Protein AF-A0A0L0FA75-F1 (afdb_monomer_lite)

pLDDT: mean 74.21, std 16.26, range [25.16, 93.44]

InterPro domains:
  IPR029473 Cell morphogenesis central region [PF14228] (10-206)
  IPR039867 Protein furry/Tao3/Mor2 [PTHR12295] (13-297)

Sequence (297 aa):
MFPLSHTQTFGVTIDRQIIALLLTVELAPELPQNLLVQNLPPLLHVLFLNMDRTSEVLYTSCKTLLANLIHKLVSRDTSAYPIQDAARTTIAMLTADDDTSLWSKEDLNLDVKILQPLESSLLLGTLVKQHVHIHTIPSFPTQVIFLLSPICHKLVEHWSSVAHVWAVSCTSSDHASRSLQTLRALGLSLNGQVLVDFFERLVHCVLEEEKKPQAFVGEVFLTFRCFIEDLSPNGLASFPQLAWCFVILLACNSEDEWRHAAQLLDLCATRISFEQIRPAVIDMAKKWPQFPGVHSL

Radius of gyration: 22.42 Å; chains: 1; bounding box: 70×45×66 Å

Foldseek 3Di:
DDDDDDPPPPDPPCDPLLVVLLVCLVCLLVDDLVVCLVCVLVLVLSLLLQCLDPDPVSVLSSLSSLLSSLCVQQVPDDPDPVLVVLSVVLSCVSPDPPPDRLFDNDDLQDVLQDLDDHPSLVSLLLLDDDDDDPPDDPPDSRNSCVNCCVVHVCSLVVNLVVLLCQLQPPPDLSSNLSSLSNNVSSPDADDPVSVVSLLVSLVVLLVPVPDRPNSSNSSSLSSLVSNLVPDAQLRLLLCVVLLVSLVVQCPGPDPSSVVSSVVSNVSNPVRYDPVSNVVVVVVVVVVCPPDPDPVVD

Secondary structure (DSSP, 8-state):
---------------HHHHHHHHHHHHTTTS-HHHHHHTHHHHHHHHHHHTTSS-HHHHHHHHHHHHHHHHHHHHHH---HHHHHHHHHHHHHHH---S--SS----S---TT-----HHHHHHHHHH-----TTS-------HHHHHTTT-TTHHHHHHHHHHHHHHH-SSHHHHHHHHHHHHHHTPPP-HHHHHHHHHHHHHHHH--SS--HHHHHHHHHHHHHHHHHS-HHHHHT-THHHHHHHHHTT-S-HHHHHHHHHHHHHHHHHS-HHHHHHHHHHHHHT-TT---GGG-

Organism: NCBI:txid667725

Structure (mmCIF, N/CA/C/O backbone):
data_AF-A0A0L0FA75-F1
#
_entry.id   AF-A0A0L0FA75-F1
#
loop_
_atom_site.group_PDB
_atom_site.id
_atom_site.type_symbol
_atom_site.label_atom_id
_atom_site.label_alt_id
_atom_site.label_comp_id
_atom_site.label_asym_id
_atom_site.label_entity_id
_atom_site.label_seq_id
_atom_site.pdbx_PDB_ins_code
_atom_site.Cartn_x
_atom_site.Cartn_y
_atom_site.Cartn_z
_atom_site.occupancy
_atom_site.B_iso_or_equiv
_atom_site.auth_seq_id
_atom_site.auth_comp_id
_atom_site.auth_asym_id
_atom_site.auth_atom_id
_atom_site.pdbx_PDB_model_num
ATOM 1 N N . MET A 1 1 ? -44.369 22.086 -23.707 1.00 40.44 1 MET A N 1
ATOM 2 C CA . MET A 1 1 ? -43.024 21.893 -24.292 1.00 40.44 1 MET A CA 1
ATOM 3 C C . MET A 1 1 ? -42.223 23.140 -23.937 1.00 40.44 1 MET A C 1
ATOM 5 O O . MET A 1 1 ? -42.753 24.218 -24.172 1.00 40.44 1 MET A O 1
ATOM 9 N N . PHE A 1 2 ? -41.042 22.963 -23.320 1.00 25.16 2 PHE A N 1
ATOM 10 C CA . PHE A 1 2 ? -40.246 23.924 -22.510 1.00 25.16 2 PHE A CA 1
ATOM 11 C C . PHE A 1 2 ? -40.775 24.188 -21.077 1.00 25.16 2 PHE A C 1
ATOM 13 O O . PHE A 1 2 ? -41.972 24.038 -20.845 1.00 25.16 2 PHE A O 1
ATOM 20 N N . PRO A 1 3 ? -39.897 24.471 -20.089 1.00 34.25 3 PRO A N 1
ATOM 21 C CA . PRO A 1 3 ? -39.145 23.463 -19.329 1.00 34.25 3 PRO A CA 1
ATOM 22 C C . PRO A 1 3 ? -39.356 23.629 -17.807 1.00 34.25 3 PRO A C 1
ATOM 24 O O . PRO A 1 3 ? -39.424 24.743 -17.295 1.00 34.25 3 PRO A O 1
ATOM 27 N N . LEU A 1 4 ? -39.427 22.535 -17.047 1.00 30.31 4 LEU A N 1
ATOM 28 C CA . LEU A 1 4 ? -39.491 22.622 -15.583 1.00 30.31 4 LEU A CA 1
ATOM 29 C C . LEU A 1 4 ? -38.076 22.724 -15.003 1.00 30.31 4 LEU A C 1
ATOM 31 O O . LEU A 1 4 ? -37.358 21.738 -14.874 1.00 30.31 4 LEU A O 1
ATOM 35 N N . SER A 1 5 ? -37.698 23.978 -14.760 1.00 31.30 5 SER A N 1
ATOM 36 C CA . SER A 1 5 ? -36.936 24.501 -13.620 1.00 31.30 5 SER A CA 1
ATOM 37 C C . SER A 1 5 ? -36.093 23.523 -12.793 1.00 31.30 5 SER A C 1
ATOM 39 O O . SER A 1 5 ? -36.612 22.660 -12.087 1.00 31.30 5 SER A O 1
ATOM 41 N N . HIS A 1 6 ? -34.793 23.818 -12.785 1.00 36.31 6 HIS A N 1
ATOM 42 C CA . HIS A 1 6 ? -33.808 23.505 -11.755 1.00 36.31 6 HIS A CA 1
ATOM 43 C C . HIS A 1 6 ? -34.397 23.334 -10.345 1.00 36.31 6 HIS A C 1
ATOM 45 O O . HIS A 1 6 ? -34.658 24.309 -9.643 1.00 36.31 6 HIS A O 1
ATOM 51 N N . THR A 1 7 ? -34.487 22.092 -9.879 1.00 30.81 7 THR A N 1
ATOM 52 C CA . THR A 1 7 ? -34.347 21.788 -8.455 1.00 30.81 7 THR A CA 1
ATOM 53 C C . THR A 1 7 ? -32.860 21.626 -8.171 1.00 30.81 7 THR A C 1
ATOM 55 O O . THR A 1 7 ? -32.285 20.563 -8.397 1.00 30.81 7 THR A O 1
ATOM 58 N N . GLN A 1 8 ? -32.222 22.701 -7.702 1.00 36.41 8 GLN A N 1
ATOM 59 C CA . GLN A 1 8 ? -30.972 22.604 -6.952 1.00 36.41 8 GLN A CA 1
ATOM 60 C C . GLN A 1 8 ? -31.268 21.837 -5.659 1.00 36.41 8 GLN A C 1
ATOM 62 O O . GLN A 1 8 ? -31.664 22.413 -4.649 1.00 36.41 8 GLN A O 1
ATOM 67 N N . THR A 1 9 ? -31.118 20.517 -5.690 1.00 34.09 9 THR A N 1
ATOM 68 C CA . THR A 1 9 ? -30.982 19.738 -4.465 1.00 34.09 9 THR A CA 1
ATOM 69 C C . THR A 1 9 ? -29.568 19.963 -3.947 1.00 34.09 9 THR A C 1
ATOM 71 O O . THR A 1 9 ? -28.612 19.415 -4.496 1.00 34.09 9 THR A O 1
ATOM 74 N N . PHE A 1 10 ? -29.433 20.760 -2.886 1.00 36.78 10 PHE A N 1
ATOM 75 C CA . PHE A 1 10 ? -28.306 20.672 -1.956 1.00 36.78 10 PHE A CA 1
ATOM 76 C C . PHE A 1 10 ? -28.352 19.289 -1.287 1.00 36.78 10 PHE A C 1
ATOM 78 O O . PHE A 1 10 ? -28.817 19.134 -0.164 1.00 36.78 10 PHE A O 1
ATOM 85 N N . GLY A 1 11 ? -27.969 18.254 -2.027 1.00 36.53 11 GLY A N 1
ATOM 86 C CA . GLY A 1 11 ? -27.868 16.890 -1.541 1.00 36.53 11 GLY A CA 1
ATOM 87 C C . GLY A 1 11 ? -26.409 16.498 -1.581 1.00 36.53 11 GLY A C 1
ATOM 88 O O . GLY A 1 11 ? -25.895 16.188 -2.651 1.00 36.53 11 GLY A O 1
ATOM 89 N N . VAL A 1 12 ? -25.736 16.515 -0.431 1.00 45.28 12 VAL A N 1
ATOM 90 C CA . VAL A 1 12 ? -24.493 15.755 -0.277 1.00 45.28 12 VAL A CA 1
ATOM 91 C C . VAL A 1 12 ? -24.875 14.305 -0.558 1.00 45.28 12 VAL A C 1
ATOM 93 O O . VAL A 1 12 ? -25.591 13.687 0.228 1.00 45.28 12 VAL A O 1
ATOM 96 N N . THR A 1 13 ? -24.496 13.776 -1.719 1.00 50.19 13 THR A N 1
ATOM 97 C CA . THR A 1 13 ? -24.688 12.362 -2.038 1.00 50.19 13 THR A CA 1
ATOM 98 C C . THR A 1 13 ? -23.772 11.572 -1.119 1.00 50.19 13 THR A C 1
ATOM 100 O O . THR A 1 13 ? -22.577 11.449 -1.377 1.00 50.19 13 THR A O 1
ATOM 103 N N . ILE A 1 14 ? -24.311 11.100 0.004 1.00 62.78 14 ILE A N 1
ATOM 104 C CA . ILE A 1 14 ? -23.569 10.239 0.919 1.00 62.78 14 ILE A CA 1
ATOM 105 C C . ILE A 1 14 ? -23.399 8.892 0.216 1.00 62.78 14 ILE A C 1
ATOM 107 O O . ILE A 1 14 ? -24.365 8.149 0.031 1.00 62.78 14 ILE A O 1
ATOM 111 N N . ASP A 1 15 ? -22.172 8.594 -0.206 1.00 72.44 15 ASP A N 1
ATOM 112 C CA . ASP A 1 15 ? -21.839 7.318 -0.829 1.00 72.44 15 ASP A CA 1
ATOM 113 C C . ASP A 1 15 ? -22.201 6.149 0.094 1.00 72.44 15 ASP A C 1
ATOM 115 O O . ASP A 1 15 ? -21.991 6.193 1.307 1.00 72.44 15 ASP A O 1
ATOM 119 N N . ARG A 1 16 ? -22.685 5.043 -0.483 1.00 77.12 16 ARG A N 1
ATOM 120 C CA . ARG A 1 16 ? -23.034 3.821 0.273 1.00 77.12 16 ARG A CA 1
ATOM 121 C C . ARG A 1 16 ? -21.888 3.324 1.162 1.00 77.12 16 ARG A C 1
ATOM 123 O O . ARG A 1 16 ? -22.137 2.762 2.224 1.00 77.12 16 ARG A O 1
ATOM 130 N N . GLN A 1 17 ? -20.647 3.551 0.732 1.00 74.81 17 GLN A N 1
ATOM 131 C CA . GLN A 1 17 ? -19.429 3.210 1.471 1.00 74.81 17 GLN A CA 1
ATOM 132 C C . GLN A 1 17 ? -19.337 3.968 2.803 1.00 74.81 17 GLN A C 1
ATOM 134 O O . GLN A 1 17 ? -19.003 3.376 3.824 1.00 74.81 17 GLN A O 1
ATOM 139 N N . ILE A 1 18 ? -19.705 5.252 2.803 1.00 75.94 18 ILE A N 1
ATOM 140 C CA . ILE A 1 18 ? -19.707 6.113 3.990 1.00 75.94 18 ILE A CA 1
ATOM 141 C C . ILE A 1 18 ? -20.744 5.612 4.995 1.00 75.94 18 ILE A C 1
ATOM 143 O O . ILE A 1 18 ? -20.436 5.446 6.169 1.00 75.94 18 ILE A O 1
ATOM 147 N N . ILE A 1 19 ? -21.953 5.296 4.526 1.00 82.06 19 ILE A N 1
ATOM 148 C CA . ILE A 1 19 ? -23.029 4.778 5.384 1.00 82.06 19 ILE A CA 1
ATOM 149 C C . ILE A 1 19 ? -22.624 3.439 6.011 1.00 82.06 19 ILE A C 1
ATOM 151 O O . ILE A 1 19 ? -22.812 3.239 7.209 1.00 82.06 19 ILE A O 1
ATOM 155 N N . ALA A 1 20 ? -22.043 2.533 5.221 1.00 83.38 20 ALA A N 1
ATOM 156 C CA . ALA A 1 20 ? -21.574 1.243 5.718 1.00 83.38 20 ALA A CA 1
ATOM 157 C C . ALA A 1 20 ? -20.481 1.400 6.786 1.00 83.38 20 ALA A C 1
ATOM 159 O O . ALA A 1 20 ? -20.509 0.698 7.797 1.00 83.38 20 ALA A O 1
ATOM 160 N N . LEU A 1 21 ? -19.549 2.338 6.593 1.00 83.00 21 LEU A N 1
ATOM 161 C CA . LEU A 1 21 ? -18.504 2.627 7.570 1.00 83.00 21 LEU A CA 1
ATOM 162 C C . LEU A 1 21 ? -19.089 3.182 8.873 1.00 83.00 21 LEU A C 1
ATOM 164 O O . LEU A 1 21 ? -18.770 2.656 9.933 1.00 83.00 21 LEU A O 1
ATOM 168 N N . LEU A 1 22 ? -19.985 4.171 8.794 1.00 84.25 22 LEU A N 1
ATOM 169 C CA . LEU A 1 22 ? -20.665 4.744 9.963 1.00 84.25 22 LEU A CA 1
ATOM 170 C C . LEU A 1 22 ? -21.429 3.673 10.752 1.00 84.25 22 LEU A C 1
ATOM 172 O O . LEU A 1 22 ? -21.264 3.559 11.961 1.00 84.25 22 LEU A O 1
ATOM 176 N N . LEU A 1 23 ? -22.190 2.816 10.064 1.00 84.50 23 LEU A N 1
ATOM 177 C CA . LEU A 1 23 ? -22.872 1.683 10.699 1.00 84.50 23 LEU A CA 1
ATOM 178 C C . LEU A 1 23 ? -21.887 0.699 11.341 1.00 84.50 23 LEU A C 1
ATOM 180 O O . LEU A 1 23 ? -22.158 0.162 12.409 1.00 84.50 23 LEU A O 1
ATOM 184 N N . THR A 1 24 ? -20.736 0.464 10.711 1.00 84.69 24 THR A N 1
ATOM 185 C CA . THR A 1 24 ? -19.698 -0.411 11.271 1.00 84.69 24 THR A CA 1
ATOM 186 C C . THR A 1 24 ? -19.095 0.187 12.542 1.00 84.69 24 THR A C 1
ATOM 188 O O . THR A 1 24 ? -18.815 -0.563 13.473 1.00 84.69 24 THR A O 1
ATOM 191 N N . VAL A 1 25 ? -18.930 1.512 12.616 1.00 84.69 25 VAL A N 1
ATOM 192 C CA . VAL A 1 25 ? -18.456 2.210 13.826 1.00 84.69 25 VAL A CA 1
ATOM 193 C C . VAL A 1 25 ? -19.401 1.966 15.000 1.00 84.69 25 VAL A C 1
ATOM 195 O O . VAL A 1 25 ? -18.939 1.590 16.077 1.00 84.69 25 VAL A O 1
ATOM 198 N N . GLU A 1 26 ? -20.706 2.107 14.762 1.00 83.81 26 GLU A N 1
ATOM 199 C CA . GLU A 1 26 ? -21.758 1.898 15.764 1.00 83.81 26 GLU A CA 1
ATOM 200 C C . GLU A 1 26 ? -21.885 0.426 16.187 1.00 83.81 26 GLU A C 1
ATOM 202 O O . GLU A 1 26 ? -22.087 0.123 17.360 1.00 83.81 26 GLU A O 1
ATOM 207 N N . LEU A 1 27 ? -21.723 -0.514 15.250 1.00 86.00 27 LEU A N 1
ATOM 208 C CA . LEU A 1 27 ? -21.883 -1.948 15.517 1.00 86.00 27 LEU A CA 1
ATOM 209 C C . LEU A 1 27 ? -20.616 -2.619 16.071 1.00 86.00 27 LEU A C 1
ATOM 211 O O . LEU A 1 27 ? -20.705 -3.655 16.733 1.00 86.00 27 LEU A O 1
ATOM 215 N N . ALA A 1 28 ? -19.422 -2.072 15.822 1.00 83.12 28 ALA A N 1
ATOM 216 C CA . ALA A 1 28 ? -18.154 -2.682 16.233 1.00 83.12 28 ALA A CA 1
ATOM 217 C C . ALA A 1 28 ? -18.066 -3.039 17.736 1.00 83.12 28 ALA A C 1
ATOM 219 O O . ALA A 1 28 ? -17.560 -4.128 18.052 1.00 83.12 28 ALA A O 1
ATOM 220 N N . PRO A 1 29 ? -18.583 -2.222 18.680 1.00 81.06 29 PRO A N 1
ATOM 221 C CA . PRO A 1 29 ? -18.647 -2.573 20.100 1.00 81.06 29 PRO A CA 1
ATOM 222 C C . PRO A 1 29 ? -19.504 -3.807 20.407 1.00 81.06 29 PRO A C 1
ATOM 224 O O . PRO A 1 29 ? -19.207 -4.517 21.368 1.00 81.06 29 PRO A O 1
ATOM 227 N N . GLU A 1 30 ? -20.479 -4.146 19.565 1.00 84.81 30 GLU A N 1
ATOM 228 C CA . GLU A 1 30 ? -21.399 -5.273 19.772 1.00 84.81 30 GLU A CA 1
ATOM 229 C C . GLU A 1 30 ? -20.933 -6.573 19.092 1.00 84.81 30 GLU A C 1
ATOM 231 O O . GLU A 1 30 ? -21.253 -7.669 19.549 1.00 84.81 30 GLU A O 1
ATOM 236 N N . LEU A 1 31 ? -20.111 -6.486 18.039 1.00 85.56 31 LEU A N 1
ATOM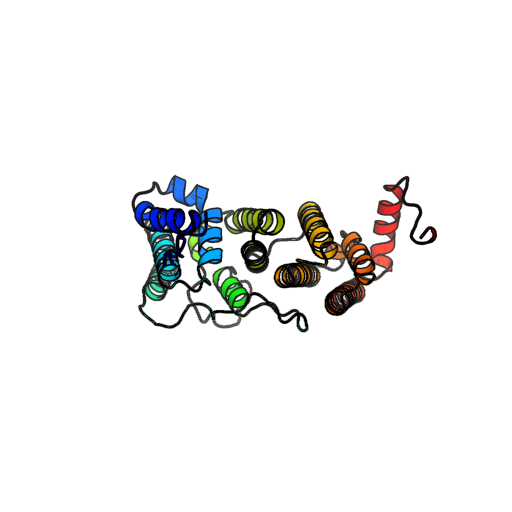 237 C CA . LEU A 1 31 ? -19.699 -7.656 17.247 1.00 85.56 31 LEU A CA 1
ATOM 238 C C . LEU A 1 31 ? -18.835 -8.674 18.024 1.00 85.56 31 LEU A C 1
ATOM 240 O O . LEU A 1 31 ? -17.996 -8.294 18.837 1.00 85.56 31 LEU A O 1
ATOM 244 N N . PRO A 1 32 ? -18.937 -9.986 17.768 1.00 86.31 32 PRO A N 1
ATOM 245 C CA . PRO A 1 32 ? -18.077 -10.961 18.434 1.00 86.31 32 PRO A CA 1
ATOM 246 C C . PRO A 1 32 ? -16.603 -10.761 18.046 1.00 86.31 32 PRO A C 1
ATOM 248 O O . PRO A 1 32 ? -16.277 -10.511 16.886 1.00 86.31 32 PRO A O 1
ATOM 251 N N . GLN A 1 33 ? -15.693 -10.924 19.011 1.00 83.12 33 GLN A N 1
ATOM 252 C CA . GLN A 1 33 ? -14.256 -10.693 18.814 1.00 83.12 33 GLN A CA 1
ATOM 253 C C . GLN A 1 33 ? -13.670 -11.538 17.676 1.00 83.12 33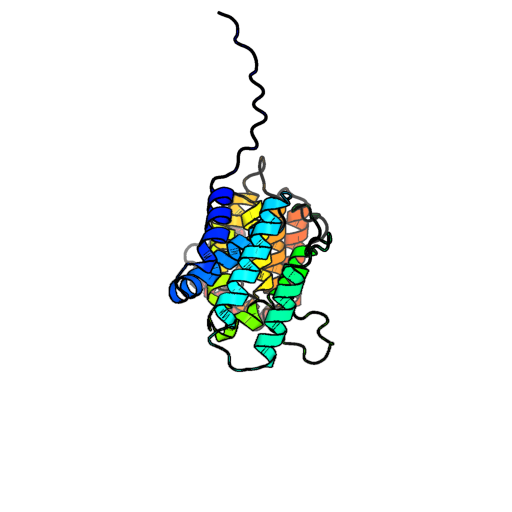 GLN A C 1
ATOM 255 O O . GLN A 1 33 ? -12.921 -11.023 16.853 1.00 83.12 33 GLN A O 1
ATOM 260 N N . ASN A 1 34 ? -14.073 -12.806 17.571 1.00 85.19 34 ASN A N 1
ATOM 261 C CA . ASN A 1 34 ? -13.613 -13.706 16.510 1.00 85.19 34 ASN A CA 1
ATOM 262 C C . ASN A 1 34 ? -13.898 -13.147 15.108 1.00 85.19 34 ASN A C 1
ATOM 264 O O . ASN A 1 34 ? -13.056 -13.250 14.220 1.00 85.19 34 ASN A O 1
ATOM 268 N N . LEU A 1 35 ? -15.062 -12.517 14.919 1.00 86.88 35 LEU A N 1
ATOM 269 C CA . LEU A 1 35 ? -15.438 -11.915 13.641 1.00 86.88 35 LEU A CA 1
ATOM 270 C C . LEU A 1 35 ? -14.601 -10.666 13.342 1.00 86.88 35 LEU A C 1
ATOM 272 O O . LEU A 1 35 ? -14.206 -10.459 12.194 1.00 86.88 35 LEU A O 1
ATOM 276 N N . LEU A 1 36 ? -14.307 -9.862 14.369 1.00 85.44 36 LEU A N 1
ATOM 277 C CA . LEU A 1 36 ? -13.451 -8.681 14.243 1.00 85.44 36 LEU A CA 1
ATOM 278 C C . LEU A 1 36 ? -12.017 -9.067 13.880 1.00 85.44 36 LEU A C 1
ATOM 280 O O . LEU A 1 36 ? -11.450 -8.457 12.987 1.00 85.44 36 LEU A O 1
ATOM 284 N N . VAL A 1 37 ? -11.453 -10.101 14.512 1.00 86.50 37 VAL A N 1
ATOM 285 C CA . VAL A 1 37 ? -10.095 -10.583 14.209 1.00 86.50 37 VAL A CA 1
ATOM 286 C C . VAL A 1 37 ? -10.007 -11.129 12.781 1.00 86.50 37 VAL A C 1
ATOM 288 O O . VAL A 1 37 ? -9.048 -10.831 12.072 1.00 86.50 37 VAL A O 1
ATOM 291 N N . GLN A 1 38 ? -11.017 -11.880 12.328 1.00 88.19 38 GLN A N 1
ATOM 292 C CA . GLN A 1 38 ? -11.063 -12.410 10.959 1.00 88.19 38 GLN A CA 1
ATOM 293 C C . GLN A 1 38 ? -11.130 -11.307 9.895 1.00 88.19 38 GLN A C 1
ATOM 295 O O . GLN A 1 38 ? -10.489 -11.421 8.854 1.00 88.19 38 GLN A O 1
ATOM 300 N N . ASN A 1 39 ? -11.878 -10.234 10.164 1.00 89.06 39 ASN A N 1
ATOM 301 C CA . ASN A 1 39 ? -12.066 -9.115 9.237 1.00 89.06 39 ASN A CA 1
ATOM 302 C C . ASN A 1 39 ? -11.179 -7.908 9.565 1.00 89.06 39 ASN A C 1
ATOM 304 O O . ASN A 1 39 ? -11.384 -6.825 9.022 1.00 89.06 39 ASN A O 1
ATOM 308 N N . LEU A 1 40 ? -10.175 -8.077 10.425 1.00 89.38 40 LEU A N 1
ATOM 309 C CA . LEU A 1 40 ? -9.321 -6.978 10.855 1.00 89.38 40 LEU A CA 1
ATOM 310 C C . LEU A 1 40 ? -8.547 -6.342 9.686 1.00 89.38 40 LEU A C 1
ATOM 312 O O . LEU A 1 40 ? -8.603 -5.120 9.569 1.00 89.38 40 LEU A O 1
ATOM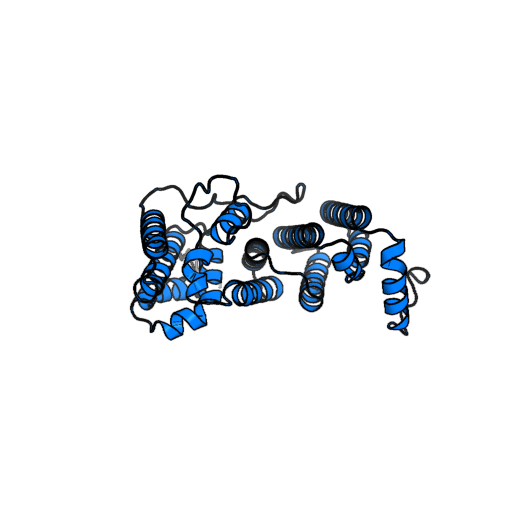 316 N N . PRO A 1 41 ? -7.894 -7.103 8.779 1.00 90.38 41 PRO A N 1
ATOM 317 C CA . PRO A 1 41 ? -7.179 -6.506 7.649 1.00 90.38 41 PRO A CA 1
ATOM 318 C C . PRO A 1 41 ? -8.047 -5.618 6.734 1.00 90.38 41 PRO A C 1
ATOM 320 O O . PRO A 1 41 ? -7.658 -4.474 6.503 1.00 90.38 41 PRO A O 1
ATOM 323 N N . PRO A 1 42 ? -9.223 -6.058 6.231 1.00 90.56 42 PRO A N 1
ATOM 324 C CA . PRO A 1 42 ? -10.062 -5.191 5.406 1.00 90.56 42 PRO A CA 1
ATOM 325 C C . PRO A 1 42 ? -10.668 -4.017 6.184 1.00 90.56 42 PRO A C 1
ATOM 327 O O . PRO A 1 42 ? -10.811 -2.942 5.608 1.00 90.56 42 PRO A O 1
ATOM 330 N N . LEU A 1 43 ? -10.978 -4.174 7.478 1.00 89.00 43 LEU A N 1
ATOM 331 C CA . LEU A 1 43 ? -11.454 -3.063 8.311 1.00 89.00 43 LEU A CA 1
ATOM 332 C C . LEU A 1 43 ? -10.382 -1.985 8.479 1.00 89.00 43 LEU A C 1
ATOM 334 O O . LEU A 1 43 ? -10.669 -0.809 8.270 1.00 89.00 43 LEU A O 1
ATOM 338 N N . LEU A 1 44 ? -9.146 -2.380 8.800 1.00 88.00 44 LEU A N 1
ATOM 339 C CA . LEU A 1 44 ? -8.020 -1.450 8.866 1.00 88.00 44 LEU A CA 1
ATOM 340 C C . LEU A 1 44 ? -7.810 -0.778 7.511 1.00 88.00 44 LEU A C 1
ATOM 342 O O . LEU A 1 44 ? -7.735 0.443 7.453 1.00 88.00 44 LEU A O 1
ATOM 346 N N . HIS A 1 45 ? -7.810 -1.538 6.415 1.00 88.31 45 HIS A N 1
ATOM 347 C CA . HIS A 1 45 ? -7.638 -0.964 5.081 1.00 88.31 45 HIS A CA 1
ATOM 348 C C . HIS A 1 45 ? -8.661 0.138 4.789 1.00 88.31 45 HIS A C 1
ATOM 350 O O . HIS A 1 45 ? -8.284 1.256 4.456 1.00 88.31 45 HIS A O 1
ATOM 356 N N . VAL A 1 46 ? -9.953 -0.130 5.003 1.00 87.44 46 VAL A N 1
ATOM 357 C CA . VAL A 1 46 ? -11.017 0.864 4.787 1.00 87.44 46 VAL A CA 1
ATOM 358 C C . VAL A 1 46 ? -10.871 2.071 5.717 1.00 87.44 46 VAL A C 1
ATOM 360 O O . VAL A 1 46 ? -11.106 3.194 5.274 1.00 87.44 46 VAL A O 1
ATOM 363 N N . LEU A 1 47 ? -10.464 1.872 6.973 1.00 85.44 47 LEU A N 1
ATOM 364 C CA . LEU A 1 47 ? -10.192 2.970 7.904 1.00 85.44 47 LEU A CA 1
ATOM 365 C C . LEU A 1 47 ? -9.102 3.896 7.363 1.00 85.44 47 LEU A C 1
ATOM 367 O O . LEU A 1 47 ? -9.332 5.094 7.222 1.00 85.44 47 LEU A O 1
ATOM 371 N N . PHE A 1 48 ? -7.941 3.344 7.007 1.00 80.94 48 PHE A N 1
ATOM 372 C CA . PHE A 1 48 ? -6.809 4.136 6.525 1.00 80.94 48 PHE A CA 1
ATOM 373 C C . PHE A 1 48 ? -7.093 4.819 5.183 1.00 80.94 48 PHE A C 1
ATOM 375 O O . PHE A 1 48 ? -6.677 5.954 4.992 1.00 80.94 48 PHE A O 1
ATOM 382 N N . LEU A 1 49 ? -7.893 4.214 4.298 1.00 80.88 49 LEU A N 1
ATOM 383 C CA . LEU A 1 49 ? -8.334 4.873 3.061 1.00 80.88 49 LEU A CA 1
ATOM 384 C C . LEU A 1 49 ? -9.226 6.106 3.295 1.00 80.88 49 LEU A C 1
ATOM 386 O O . LEU A 1 49 ? -9.286 6.985 2.437 1.00 80.88 49 LEU A O 1
ATOM 390 N N . ASN A 1 50 ? -9.965 6.153 4.409 1.00 78.44 50 ASN A N 1
ATOM 391 C CA . ASN A 1 50 ? -10.952 7.203 4.681 1.00 78.44 50 ASN A CA 1
ATOM 392 C C . ASN A 1 50 ? -10.489 8.245 5.706 1.00 78.44 50 ASN A C 1
ATOM 394 O O . ASN A 1 50 ? -11.148 9.276 5.839 1.00 78.44 50 ASN A O 1
ATOM 398 N N . MET A 1 51 ? -9.367 8.020 6.393 1.00 72.75 51 MET A N 1
ATOM 399 C CA . MET A 1 51 ? -8.839 8.959 7.386 1.00 72.75 51 MET A CA 1
ATOM 400 C C . MET A 1 51 ? -8.290 10.266 6.782 1.00 72.75 51 MET A C 1
ATOM 402 O O . MET A 1 51 ? -8.218 11.261 7.491 1.00 72.75 51 MET A O 1
ATOM 406 N N . ASP A 1 52 ? -8.007 10.310 5.479 1.00 63.34 52 ASP A N 1
ATOM 407 C CA . ASP A 1 52 ? -7.521 11.525 4.802 1.00 63.34 52 ASP A CA 1
ATOM 408 C C . ASP A 1 52 ? -8.633 12.334 4.110 1.00 63.34 52 ASP A C 1
ATOM 410 O O . ASP A 1 52 ? -8.376 13.364 3.481 1.00 63.34 52 ASP A O 1
ATOM 414 N N . ARG A 1 53 ? -9.893 11.873 4.165 1.00 65.00 53 ARG A N 1
ATOM 415 C CA . ARG A 1 53 ? -10.995 12.537 3.452 1.00 65.00 53 ARG A CA 1
ATOM 416 C C . ARG A 1 53 ? -11.384 13.859 4.115 1.00 65.00 53 ARG A C 1
ATOM 418 O O . ARG A 1 53 ? -11.389 14.008 5.331 1.00 65.00 53 ARG A O 1
ATOM 425 N N . THR A 1 54 ? -11.833 14.806 3.292 1.00 56.78 54 THR A N 1
ATOM 426 C CA . THR A 1 54 ? -12.217 16.171 3.697 1.00 56.78 54 THR A CA 1
ATOM 427 C C . THR A 1 54 ? -13.410 16.252 4.657 1.00 56.78 54 THR A C 1
ATOM 429 O O . THR A 1 54 ? -13.656 17.319 5.217 1.00 56.78 54 THR A O 1
ATOM 432 N N . SER A 1 55 ? -14.144 15.153 4.868 1.00 72.06 55 SER A N 1
ATOM 433 C CA . SER A 1 55 ? -15.280 15.102 5.788 1.00 72.06 55 SER A CA 1
ATOM 434 C C . SER A 1 55 ? -14.820 14.822 7.216 1.00 72.06 55 SER A C 1
ATOM 436 O O . SER A 1 55 ? -14.418 13.709 7.552 1.00 72.06 55 SER A O 1
ATOM 438 N N . GLU A 1 56 ? -14.967 15.827 8.071 1.00 75.25 56 GLU A N 1
ATOM 439 C CA . GLU A 1 56 ? -14.689 15.745 9.508 1.00 75.25 56 GLU A CA 1
ATOM 440 C C . GLU A 1 56 ? -15.459 14.602 10.190 1.00 75.25 56 GLU A C 1
ATOM 442 O O . GLU A 1 56 ? -14.902 13.859 10.992 1.00 75.25 56 GLU A O 1
ATOM 447 N N . VAL A 1 57 ? -16.715 14.376 9.786 1.00 78.38 57 VAL A N 1
ATOM 448 C CA . VAL A 1 57 ? -17.559 13.290 10.313 1.00 78.38 57 VAL A CA 1
ATOM 449 C C . VAL A 1 57 ? -16.943 11.918 10.037 1.00 78.38 57 VAL A C 1
ATOM 451 O O . VAL A 1 57 ? -16.903 11.064 10.925 1.00 78.38 57 VAL A O 1
ATOM 454 N N . LEU A 1 58 ? -16.446 11.696 8.817 1.00 79.25 58 LEU A N 1
ATOM 455 C CA . LEU A 1 58 ? -15.801 10.438 8.440 1.00 79.25 58 LEU A CA 1
ATOM 456 C C . LEU A 1 58 ? -14.502 10.222 9.199 1.00 79.25 58 LEU A C 1
ATOM 458 O O . LEU A 1 58 ? -14.265 9.123 9.697 1.00 79.25 58 LEU A O 1
ATOM 462 N N . TYR A 1 59 ? -13.688 11.266 9.294 1.00 78.94 59 TYR A N 1
ATOM 463 C CA . TYR A 1 59 ? -12.420 11.214 10.000 1.00 78.94 59 TYR A CA 1
ATOM 464 C C . TYR A 1 59 ? -12.616 10.858 11.478 1.00 78.94 59 TYR A C 1
ATOM 466 O O . TYR A 1 59 ? -12.034 9.884 11.961 1.00 78.94 59 TYR A O 1
ATOM 474 N N . THR A 1 60 ? -13.511 11.565 12.174 1.00 80.38 60 THR A N 1
ATOM 475 C CA . THR A 1 60 ? -13.853 11.283 13.575 1.00 80.38 60 THR A CA 1
ATOM 476 C C . THR A 1 60 ? -14.388 9.866 13.737 1.00 80.38 60 THR A C 1
ATOM 478 O O . THR A 1 60 ? -13.927 9.134 14.609 1.00 80.38 60 THR A O 1
ATOM 481 N N . SER A 1 61 ? -15.269 9.425 12.837 1.00 83.94 61 SER A N 1
ATOM 482 C CA . SER A 1 61 ? -15.797 8.058 12.863 1.00 83.94 61 SER A CA 1
ATOM 483 C C . SER A 1 61 ? -14.694 7.008 12.685 1.00 83.94 61 SER A C 1
ATOM 485 O O . SER A 1 61 ? -14.674 6.009 13.404 1.00 83.94 61 SER A O 1
ATOM 487 N N . CYS A 1 62 ? -13.729 7.234 11.786 1.00 84.25 62 CYS A N 1
ATOM 488 C CA . CYS A 1 62 ? -12.583 6.338 11.608 1.00 84.25 62 CYS A CA 1
ATOM 489 C C . CYS A 1 62 ? -11.712 6.266 12.869 1.00 84.25 62 CYS A C 1
ATOM 491 O O . CYS A 1 62 ? -11.345 5.165 13.286 1.00 84.25 62 CYS A O 1
ATOM 493 N N . LYS A 1 63 ? -11.422 7.413 13.506 1.00 83.81 63 LYS A N 1
ATOM 494 C CA . LYS A 1 63 ? -10.688 7.460 14.782 1.00 83.81 63 LYS A CA 1
ATOM 495 C C . LYS A 1 63 ? -11.416 6.667 15.867 1.00 83.81 63 LYS A C 1
ATOM 497 O O . LYS A 1 63 ? -10.800 5.837 16.536 1.00 83.81 63 LYS A O 1
ATOM 502 N N . THR A 1 64 ? -12.726 6.873 16.005 1.00 85.88 64 THR A N 1
ATOM 503 C CA . THR A 1 64 ? -13.564 6.172 16.986 1.00 85.88 64 THR A CA 1
ATOM 504 C C . THR A 1 64 ? -13.589 4.670 16.735 1.00 85.88 64 THR A C 1
ATOM 506 O O . THR A 1 64 ? -13.399 3.892 17.667 1.00 85.88 64 THR A O 1
ATOM 509 N N . LEU A 1 65 ? -13.763 4.231 15.485 1.00 87.38 65 LEU A N 1
ATOM 510 C CA . LEU A 1 65 ? -13.741 2.807 15.155 1.00 87.38 65 LEU A CA 1
ATOM 511 C C . LEU A 1 65 ? -12.361 2.191 15.427 1.00 87.38 65 LEU A C 1
ATOM 513 O O . LEU A 1 65 ? -12.294 1.118 16.022 1.00 87.38 65 LEU A O 1
ATOM 517 N N . LEU A 1 66 ? -11.263 2.867 15.079 1.00 87.25 66 LEU A N 1
ATOM 518 C CA . LEU A 1 66 ? -9.915 2.390 15.396 1.00 87.25 66 LEU A CA 1
ATOM 519 C C . LEU A 1 66 ? -9.697 2.266 16.914 1.00 87.25 66 LEU A C 1
ATOM 521 O O . LEU A 1 66 ? -9.211 1.234 17.379 1.00 87.25 66 LEU A O 1
ATOM 525 N N . ALA A 1 67 ? -10.113 3.267 17.694 1.00 85.62 67 ALA A N 1
ATOM 526 C CA . ALA A 1 67 ? -10.050 3.228 19.153 1.00 85.62 67 ALA A CA 1
ATOM 527 C C . ALA A 1 67 ? -10.897 2.081 19.733 1.00 85.62 67 ALA A C 1
ATOM 529 O O . ALA A 1 67 ? -10.420 1.344 20.598 1.00 85.62 67 ALA A O 1
ATOM 530 N N . ASN A 1 68 ? -12.110 1.867 19.214 1.00 87.50 68 ASN A N 1
ATOM 531 C CA . ASN A 1 68 ? -12.994 0.772 19.618 1.00 87.50 68 ASN A CA 1
ATOM 532 C C . ASN A 1 68 ? -12.390 -0.603 19.297 1.00 87.50 68 ASN A C 1
ATOM 534 O O . ASN A 1 68 ? -12.462 -1.514 20.125 1.00 87.50 68 ASN A O 1
ATOM 538 N N . LEU A 1 69 ? -11.761 -0.756 18.125 1.00 86.94 69 LEU A N 1
ATOM 539 C CA . LEU A 1 69 ? -11.055 -1.979 17.740 1.00 86.94 69 LEU A CA 1
ATOM 540 C C . LEU A 1 69 ? -9.873 -2.248 18.676 1.00 86.94 69 LEU A C 1
ATOM 542 O O . LEU A 1 69 ? -9.777 -3.347 19.217 1.00 86.94 69 LEU A O 1
ATOM 546 N N . ILE A 1 70 ? -9.016 -1.253 18.930 1.00 85.31 70 ILE A N 1
ATOM 547 C CA . ILE A 1 70 ? -7.879 -1.394 19.854 1.00 85.31 70 ILE A CA 1
ATOM 548 C C . ILE A 1 70 ? -8.381 -1.742 21.257 1.00 85.31 70 ILE A C 1
ATOM 550 O O . ILE A 1 70 ? -7.902 -2.702 21.859 1.00 85.31 70 ILE A O 1
ATOM 554 N N . HIS A 1 71 ? -9.381 -1.017 21.764 1.00 84.56 71 HIS A N 1
ATOM 555 C CA . HIS A 1 71 ? -9.936 -1.251 23.092 1.00 84.56 71 HIS A CA 1
ATOM 556 C C . HIS A 1 71 ? -10.453 -2.685 23.228 1.00 84.56 71 HIS A C 1
ATOM 558 O O . HIS A 1 71 ? -10.078 -3.397 24.156 1.00 84.56 71 HIS A O 1
ATOM 564 N N . LYS A 1 72 ? -11.277 -3.139 22.285 1.00 84.44 72 LYS A N 1
ATOM 565 C CA . LYS A 1 72 ? -11.924 -4.450 22.347 1.00 84.44 72 LYS A CA 1
ATOM 566 C C . LYS A 1 72 ? -10.962 -5.616 22.141 1.00 84.44 72 LYS A C 1
ATOM 568 O O . LYS A 1 72 ? -11.127 -6.644 22.791 1.00 84.44 72 LYS A O 1
ATOM 573 N N . LEU A 1 73 ? -9.982 -5.459 21.255 1.00 82.69 73 LEU A N 1
ATOM 574 C CA . LEU A 1 73 ? -9.022 -6.509 20.926 1.00 82.69 73 LEU A CA 1
ATOM 575 C C . LEU A 1 73 ? -7.912 -6.616 21.989 1.00 82.69 73 LEU A C 1
ATOM 577 O O . LEU A 1 73 ? -7.549 -7.721 22.381 1.00 82.69 73 LEU A O 1
ATOM 581 N N . VAL A 1 74 ? -7.408 -5.496 22.523 1.00 78.69 74 VAL A N 1
ATOM 582 C CA . VAL A 1 74 ? -6.285 -5.506 23.483 1.00 78.69 74 VAL A CA 1
ATOM 583 C C . VAL A 1 74 ? -6.737 -5.779 24.925 1.00 78.69 74 VAL A C 1
ATOM 585 O O . VAL A 1 74 ? -5.998 -6.395 25.693 1.00 78.69 74 VAL A O 1
ATOM 588 N N . SER A 1 75 ? -7.951 -5.369 25.315 1.00 66.62 75 SER A N 1
ATOM 589 C CA . SER A 1 75 ? -8.369 -5.349 26.731 1.00 66.62 75 SER A CA 1
ATOM 590 C C . SER A 1 75 ? -8.660 -6.719 27.363 1.00 66.62 75 SER A C 1
ATOM 592 O O . SER A 1 75 ? -8.934 -6.765 28.561 1.00 66.62 75 SER A O 1
ATOM 594 N N . ARG A 1 76 ? -8.630 -7.831 26.613 1.00 58.69 76 ARG A N 1
ATOM 595 C CA . ARG A 1 76 ? -8.949 -9.167 27.164 1.00 58.69 76 ARG A CA 1
ATOM 596 C C . ARG A 1 76 ? -7.824 -10.196 27.083 1.00 58.69 76 ARG A C 1
ATOM 598 O O . ARG A 1 76 ? -7.691 -10.975 28.021 1.00 58.69 76 ARG A O 1
ATOM 605 N N . ASP A 1 77 ? -6.985 -10.157 26.049 1.00 55.84 77 ASP A N 1
ATOM 606 C CA . ASP A 1 77 ? -6.091 -11.290 25.754 1.00 55.84 77 ASP A CA 1
ATOM 607 C C . ASP A 1 77 ? -4.618 -11.067 26.122 1.00 55.84 77 ASP A C 1
ATOM 609 O O . ASP A 1 77 ? -3.843 -12.020 26.169 1.00 55.84 77 ASP A O 1
ATOM 613 N N . THR A 1 78 ? -4.203 -9.832 26.425 1.00 57.28 78 THR A N 1
ATOM 614 C CA . THR A 1 78 ? -2.783 -9.523 26.653 1.00 57.28 78 THR A CA 1
ATOM 615 C C . THR A 1 78 ? -2.527 -9.117 28.103 1.00 57.28 78 THR A C 1
ATOM 617 O O . THR A 1 78 ? -2.762 -7.974 28.486 1.00 57.28 78 THR A O 1
ATOM 620 N N . SER A 1 79 ? -2.004 -10.033 28.927 1.00 57.25 79 SER A N 1
ATOM 621 C CA . SER A 1 79 ? -1.592 -9.756 30.318 1.00 57.25 79 SER A CA 1
ATOM 622 C C . SER A 1 79 ? -0.285 -8.954 30.432 1.00 57.25 79 SER A C 1
ATOM 624 O O . SER A 1 79 ? 0.185 -8.680 31.537 1.00 57.25 79 SER A O 1
ATOM 626 N N . ALA A 1 80 ? 0.336 -8.591 29.304 1.00 62.59 80 ALA A N 1
ATOM 627 C CA . ALA A 1 80 ? 1.555 -7.798 29.280 1.00 62.59 80 ALA A CA 1
ATOM 628 C C . ALA A 1 80 ? 1.230 -6.308 29.479 1.00 62.59 80 ALA A C 1
ATOM 630 O O . ALA A 1 80 ? 0.762 -5.626 28.565 1.00 62.59 80 ALA A O 1
ATOM 631 N N . TYR A 1 81 ? 1.558 -5.801 30.670 1.00 61.97 81 TYR A N 1
ATOM 632 C CA . TYR A 1 81 ? 1.460 -4.391 31.066 1.00 61.97 81 TYR A CA 1
ATOM 633 C C . TYR A 1 81 ? 1.905 -3.365 29.992 1.00 61.97 81 TYR A C 1
ATOM 635 O O . TYR A 1 81 ? 1.162 -2.406 29.778 1.00 61.97 81 TYR A O 1
ATOM 643 N N . PRO A 1 82 ? 3.026 -3.539 29.248 1.00 70.38 82 PRO A N 1
ATOM 644 C CA . PRO A 1 82 ? 3.455 -2.536 28.263 1.00 70.38 82 PRO A CA 1
ATOM 645 C C . PRO A 1 82 ? 2.508 -2.381 27.063 1.00 70.38 82 PRO A C 1
ATOM 647 O O . PRO A 1 82 ? 2.395 -1.287 26.517 1.00 70.38 82 PRO A O 1
ATOM 650 N N . ILE A 1 83 ? 1.807 -3.443 26.650 1.00 71.12 83 ILE A N 1
ATOM 651 C CA . ILE A 1 83 ? 0.889 -3.392 25.497 1.00 71.12 83 ILE A CA 1
ATOM 652 C C . ILE A 1 83 ? -0.412 -2.684 25.888 1.00 71.12 83 ILE A C 1
ATOM 654 O O . ILE A 1 83 ? -0.962 -1.916 25.101 1.00 71.12 83 ILE A O 1
ATOM 658 N N . GLN A 1 84 ? -0.880 -2.888 27.122 1.00 73.88 84 GLN A N 1
ATOM 659 C CA . GLN A 1 84 ? -2.072 -2.211 27.633 1.00 73.88 84 GLN A CA 1
ATOM 660 C C . GLN A 1 84 ? -1.849 -0.705 27.817 1.00 73.88 84 GLN A C 1
ATOM 662 O O . GLN A 1 84 ? -2.736 0.084 27.497 1.00 73.88 84 GLN A O 1
ATOM 667 N N . ASP A 1 85 ? -0.679 -0.303 28.315 1.00 75.00 85 ASP A N 1
ATOM 668 C CA . ASP A 1 85 ? -0.343 1.111 28.517 1.00 75.00 85 ASP A CA 1
ATOM 669 C C . ASP A 1 85 ? -0.164 1.851 27.181 1.00 75.00 85 ASP A C 1
ATOM 671 O O . ASP A 1 85 ? -0.711 2.938 26.973 1.00 75.00 85 ASP A O 1
ATOM 675 N N . ALA A 1 86 ? 0.498 1.199 26.218 1.00 76.12 86 ALA A N 1
ATOM 676 C CA . ALA A 1 86 ? 0.577 1.687 24.846 1.00 76.12 86 ALA A CA 1
ATOM 677 C C . ALA A 1 86 ? -0.822 1.828 24.225 1.00 76.12 86 ALA A C 1
ATOM 679 O O . ALA A 1 86 ? -1.148 2.899 23.727 1.00 76.12 86 ALA A O 1
ATOM 680 N N . ALA A 1 87 ? -1.689 0.815 24.346 1.00 78.06 87 ALA A N 1
ATOM 681 C CA . ALA A 1 87 ? -3.057 0.878 23.833 1.00 78.06 87 ALA A CA 1
ATOM 682 C C . ALA A 1 87 ? -3.883 2.006 24.469 1.00 78.06 87 ALA A C 1
ATOM 684 O O . ALA A 1 87 ? -4.598 2.708 23.759 1.00 78.06 87 ALA A O 1
ATOM 685 N N . ARG A 1 88 ? -3.773 2.223 25.787 1.00 80.50 88 ARG A N 1
ATOM 686 C CA . ARG A 1 88 ? -4.449 3.339 26.470 1.00 80.50 88 ARG A CA 1
ATOM 687 C C . ARG A 1 88 ? -3.961 4.688 25.966 1.00 80.50 88 ARG A C 1
ATOM 689 O O . ARG A 1 88 ? -4.780 5.574 25.746 1.00 80.50 88 ARG A O 1
ATOM 696 N N . THR A 1 89 ? -2.657 4.823 25.741 1.00 79.75 89 THR A N 1
ATOM 697 C CA . THR A 1 89 ? -2.067 6.057 25.219 1.00 79.75 89 THR A CA 1
ATOM 698 C C . THR A 1 89 ? -2.490 6.302 23.770 1.00 79.75 89 THR A C 1
ATOM 700 O O . THR A 1 89 ? -2.900 7.411 23.441 1.00 79.75 89 THR A O 1
ATOM 703 N N . THR A 1 90 ? -2.484 5.272 22.916 1.00 76.50 90 THR A N 1
ATOM 704 C CA . THR A 1 90 ? -2.985 5.370 21.537 1.00 76.50 90 THR A CA 1
ATOM 705 C C . THR A 1 90 ? -4.467 5.740 21.510 1.00 76.50 90 THR A C 1
ATOM 707 O O . THR A 1 90 ? -4.854 6.622 20.752 1.00 76.50 90 THR A O 1
ATOM 710 N N . ILE A 1 91 ? -5.302 5.117 22.350 1.00 82.12 91 ILE A N 1
ATOM 711 C CA . ILE A 1 91 ? -6.729 5.455 22.449 1.00 82.12 91 ILE A CA 1
ATOM 712 C C . ILE A 1 91 ? -6.893 6.912 22.885 1.00 82.12 91 ILE A C 1
ATOM 714 O O . ILE A 1 91 ? -7.622 7.639 22.222 1.00 82.12 91 ILE A O 1
ATOM 718 N N . ALA A 1 92 ? -6.178 7.354 23.925 1.00 81.06 92 ALA A N 1
ATOM 719 C CA . ALA A 1 92 ? -6.240 8.733 24.404 1.00 81.06 92 ALA A CA 1
ATOM 720 C C . ALA A 1 92 ? -5.859 9.745 23.312 1.00 81.06 92 ALA A C 1
ATOM 722 O O . ALA A 1 92 ? -6.530 10.763 23.178 1.00 81.06 92 ALA A O 1
ATOM 723 N N . MET A 1 93 ? -4.840 9.442 22.498 1.00 77.44 93 MET A N 1
ATOM 724 C CA . MET A 1 93 ? -4.448 10.265 21.347 1.00 77.44 93 MET A CA 1
ATOM 725 C C . MET A 1 93 ? -5.518 10.287 20.247 1.00 77.44 93 MET A C 1
ATOM 727 O O . MET A 1 93 ? -5.785 11.337 19.676 1.00 77.44 93 MET A O 1
ATOM 731 N N . LEU A 1 94 ? -6.156 9.150 19.950 1.00 78.38 94 LEU A N 1
ATOM 732 C CA . LEU A 1 94 ? -7.219 9.077 18.939 1.00 78.38 94 LEU A CA 1
ATOM 733 C C . LEU A 1 94 ? -8.495 9.814 19.376 1.00 78.38 94 LEU A C 1
ATOM 735 O O . LEU A 1 94 ? -9.195 10.380 18.532 1.00 78.38 94 LEU A O 1
ATOM 739 N N . THR A 1 95 ? -8.799 9.798 20.676 1.00 78.31 95 THR A N 1
ATOM 740 C CA . THR A 1 95 ? -9.988 10.433 21.269 1.00 78.31 95 THR A CA 1
ATOM 741 C C . THR A 1 95 ? -9.767 11.874 21.714 1.00 78.31 95 THR A C 1
ATOM 743 O O . THR A 1 95 ? -10.724 12.509 22.140 1.00 78.31 95 THR A O 1
ATOM 746 N N . ALA A 1 96 ? -8.533 12.381 21.676 1.00 76.44 96 ALA A N 1
ATOM 747 C CA . ALA A 1 96 ? -8.276 13.783 21.963 1.00 76.44 96 ALA A CA 1
ATOM 748 C C . ALA A 1 96 ? -8.971 14.658 20.905 1.00 76.44 96 ALA A C 1
ATOM 750 O O . ALA A 1 96 ? -8.860 14.395 19.702 1.00 76.44 96 ALA A O 1
ATOM 751 N N . ASP A 1 97 ? -9.665 15.700 21.365 1.00 63.88 97 ASP A N 1
ATOM 752 C CA . ASP A 1 97 ? -10.304 16.733 20.533 1.00 63.88 97 ASP A CA 1
ATOM 753 C C . ASP A 1 97 ? -9.281 17.751 19.997 1.00 63.88 97 ASP A C 1
ATOM 755 O O . ASP A 1 97 ? -9.600 18.916 19.760 1.00 63.88 97 ASP A O 1
ATOM 759 N N . ASP A 1 98 ? -8.027 17.332 19.815 1.00 60.41 98 ASP A N 1
ATOM 760 C CA . ASP A 1 98 ? -7.039 18.187 19.182 1.00 60.41 98 ASP A CA 1
ATOM 761 C C . ASP A 1 98 ? -7.424 18.346 17.703 1.00 60.41 98 ASP A C 1
ATOM 763 O O . ASP A 1 98 ? -7.540 17.376 16.950 1.00 60.41 98 ASP A O 1
ATOM 767 N N . ASP A 1 99 ? -7.610 19.600 17.289 1.00 55.38 99 ASP A N 1
ATOM 768 C CA . ASP A 1 99 ? -7.940 20.038 15.920 1.00 55.38 99 ASP A CA 1
ATOM 769 C C . ASP A 1 99 ? -6.811 19.710 14.909 1.00 55.38 99 ASP A C 1
ATOM 771 O O . ASP A 1 99 ? -6.863 20.024 13.717 1.00 55.38 99 ASP A O 1
ATOM 775 N N . THR A 1 100 ? -5.743 19.067 15.388 1.00 56.56 100 THR A N 1
ATOM 776 C CA . THR A 1 100 ? -4.661 18.520 14.588 1.00 56.56 100 THR A CA 1
ATOM 777 C C . THR A 1 100 ? -5.119 17.207 13.961 1.00 56.56 100 THR A C 1
ATOM 779 O O . THR A 1 100 ? -5.107 16.128 14.557 1.00 56.56 100 THR A O 1
ATOM 782 N N . SER A 1 101 ? -5.523 17.291 12.694 1.00 58.41 101 SER A N 1
ATOM 783 C CA . SER A 1 101 ? -5.618 16.111 11.837 1.00 58.41 101 SER A CA 1
ATOM 784 C C . SER A 1 101 ? -4.323 15.293 11.957 1.00 58.41 101 SER A C 1
ATOM 786 O O . SER A 1 101 ? -3.229 15.852 11.894 1.00 58.41 101 SER A O 1
ATOM 788 N N . LEU A 1 102 ? -4.443 13.971 12.125 1.00 61.31 102 LEU A N 1
ATOM 789 C CA . LEU A 1 102 ? -3.323 13.024 12.217 1.00 61.31 102 LEU A CA 1
ATOM 790 C C . LEU A 1 102 ? -2.435 13.077 10.965 1.00 61.31 102 LEU A C 1
ATOM 792 O O . LEU A 1 102 ? -1.292 12.636 11.002 1.00 61.31 102 LEU A O 1
ATOM 796 N N . TRP A 1 103 ? -2.979 13.620 9.879 1.00 65.81 103 TRP A N 1
ATOM 797 C CA . TRP A 1 103 ? -2.385 13.728 8.558 1.00 65.81 103 TRP A CA 1
ATOM 798 C C . TRP A 1 103 ? -2.701 15.107 7.988 1.00 65.81 103 TRP A C 1
ATOM 800 O O . TRP A 1 103 ? -3.812 15.625 8.158 1.00 65.81 103 TRP A O 1
ATOM 810 N N . SER A 1 104 ? -1.754 15.694 7.270 1.00 57.50 104 SER A N 1
ATOM 811 C CA . SER A 1 104 ? -2.023 16.843 6.415 1.00 57.50 104 SER A CA 1
ATOM 812 C C . SER A 1 104 ? -3.013 16.431 5.312 1.00 57.50 104 SER A C 1
ATOM 814 O O . SER A 1 104 ? -2.959 15.325 4.773 1.00 57.50 104 SER A O 1
ATOM 816 N N . LYS A 1 105 ? -3.983 17.302 5.000 1.00 60.62 105 LYS A N 1
ATOM 817 C CA . LYS A 1 105 ? -4.930 17.087 3.892 1.00 60.62 105 LYS A CA 1
ATOM 818 C C . LYS A 1 105 ? -4.178 17.288 2.578 1.00 60.62 105 LYS A C 1
ATOM 820 O O . LYS A 1 105 ? -4.152 18.393 2.046 1.00 60.62 105 LYS A O 1
ATOM 825 N N . GLU A 1 106 ? -3.505 16.242 2.121 1.00 58.22 106 GLU A N 1
ATOM 826 C CA . GLU A 1 106 ? -2.658 16.287 0.933 1.00 58.22 106 GLU A CA 1
ATOM 827 C C . GLU A 1 106 ? -3.451 15.951 -0.329 1.00 58.22 106 GLU A C 1
ATOM 829 O O . GLU A 1 106 ? -4.239 14.998 -0.360 1.00 58.22 106 GLU A O 1
ATOM 834 N N . ASP A 1 107 ? -3.200 16.718 -1.390 1.00 59.41 107 ASP A N 1
ATOM 835 C CA . ASP A 1 107 ? -3.645 16.356 -2.726 1.00 59.41 107 ASP A CA 1
ATOM 836 C C . ASP A 1 107 ? -2.906 15.091 -3.170 1.00 59.41 107 ASP A C 1
ATOM 838 O O . ASP A 1 107 ? -1.681 15.005 -3.136 1.00 59.41 107 ASP A O 1
ATOM 842 N N . LEU A 1 108 ? -3.667 14.101 -3.635 1.00 60.66 108 LEU A N 1
ATOM 843 C CA . LEU A 1 108 ? -3.134 12.829 -4.136 1.00 60.66 108 LEU A CA 1
ATOM 844 C C . LEU A 1 108 ? -2.312 12.971 -5.420 1.00 60.66 108 LEU A C 1
ATOM 846 O O . LEU A 1 108 ? -1.681 12.008 -5.855 1.00 60.66 108 LEU A O 1
ATOM 850 N N . ASN A 1 109 ? -2.315 14.157 -6.024 1.00 59.25 109 ASN A N 1
ATOM 851 C CA . ASN A 1 109 ? -1.421 14.492 -7.114 1.00 59.25 109 ASN A CA 1
ATOM 852 C C . ASN A 1 109 ? -0.006 14.597 -6.547 1.00 59.25 109 ASN A C 1
ATOM 854 O O . ASN A 1 109 ? 0.435 15.684 -6.179 1.00 59.25 109 ASN A O 1
ATOM 858 N N . LEU A 1 110 ? 0.699 13.461 -6.486 1.00 57.91 110 LEU A N 1
ATOM 859 C CA . LEU A 1 110 ? 2.156 13.452 -6.400 1.00 57.91 110 LEU A CA 1
ATOM 860 C C . LEU A 1 110 ? 2.660 14.509 -7.378 1.00 57.91 110 LEU A C 1
ATOM 862 O O . LEU A 1 110 ? 2.273 14.469 -8.551 1.00 57.91 110 LEU A O 1
ATOM 866 N N . ASP A 1 111 ? 3.462 15.466 -6.904 1.00 57.16 111 ASP A N 1
ATOM 867 C CA . ASP A 1 111 ? 4.134 16.381 -7.817 1.00 57.16 111 ASP A CA 1
ATOM 868 C C . ASP A 1 111 ? 4.964 15.493 -8.738 1.00 57.16 111 ASP A C 1
ATOM 870 O O . ASP A 1 111 ? 5.969 14.915 -8.328 1.00 57.16 111 ASP A O 1
ATOM 874 N N . VAL A 1 112 ? 4.481 15.300 -9.967 1.00 53.34 112 VAL A N 1
ATOM 875 C CA . VAL A 1 112 ? 4.983 14.293 -10.914 1.00 53.34 112 VAL A CA 1
ATOM 876 C C . VAL A 1 112 ? 6.453 14.577 -11.267 1.00 53.34 112 VAL A C 1
ATOM 878 O O . VAL A 1 112 ? 7.127 13.784 -11.906 1.00 53.34 112 VAL A O 1
ATOM 881 N N . LYS A 1 113 ? 6.996 15.709 -10.817 1.00 53.19 113 LYS A N 1
ATOM 882 C CA . LYS A 1 113 ? 8.404 16.075 -10.939 1.00 53.19 113 LYS A CA 1
ATOM 883 C C . LYS A 1 113 ? 9.299 15.423 -9.886 1.00 53.19 113 LYS A C 1
ATOM 885 O O . LYS A 1 113 ? 10.503 15.312 -10.116 1.00 53.19 113 LYS A O 1
ATOM 890 N N . ILE A 1 114 ? 8.748 15.017 -8.741 1.00 61.34 114 ILE A N 1
ATOM 891 C CA . ILE A 1 114 ? 9.488 14.472 -7.604 1.00 61.34 114 ILE A CA 1
ATOM 892 C C . ILE A 1 114 ? 8.779 13.203 -7.106 1.00 61.34 114 ILE A C 1
ATOM 894 O O . ILE A 1 114 ? 7.769 13.273 -6.414 1.00 61.34 114 ILE A O 1
ATOM 898 N N . LEU A 1 115 ? 9.352 12.022 -7.386 1.00 67.44 115 LEU A N 1
ATOM 899 C CA . LEU A 1 115 ? 8.941 10.757 -6.752 1.00 67.44 115 LEU A CA 1
ATOM 900 C C . LEU A 1 115 ? 9.330 10.745 -5.272 1.00 67.44 115 LEU A C 1
ATOM 902 O O . LEU A 1 115 ? 10.322 10.119 -4.879 1.00 67.44 115 LEU A O 1
ATOM 906 N N . GLN A 1 116 ? 8.554 11.444 -4.455 1.00 68.62 116 GLN A N 1
ATOM 907 C CA . GLN A 1 116 ? 8.645 11.404 -3.006 1.00 68.62 116 GLN A CA 1
ATOM 908 C C . GLN A 1 116 ? 7.336 10.880 -2.416 1.00 68.62 116 GLN A C 1
ATOM 910 O O . GLN A 1 116 ? 6.264 11.254 -2.887 1.00 68.62 116 GLN A O 1
ATOM 915 N N . PRO A 1 117 ? 7.402 10.005 -1.397 1.00 66.06 117 PRO A N 1
ATOM 916 C CA . PRO A 1 117 ? 6.215 9.631 -0.647 1.00 66.06 117 PRO A CA 1
ATOM 917 C C . PRO A 1 117 ? 5.564 10.864 -0.024 1.00 66.06 117 PRO A C 1
ATOM 919 O O . PRO A 1 117 ? 6.259 11.710 0.537 1.00 66.06 117 PRO A O 1
ATOM 922 N N . LEU A 1 118 ? 4.234 10.917 -0.083 1.00 67.88 118 LEU A N 1
ATOM 923 C CA . LEU A 1 118 ? 3.432 11.890 0.656 1.00 67.88 118 LEU A CA 1
ATOM 924 C C . LEU A 1 118 ? 3.707 11.804 2.168 1.00 67.88 118 LEU A C 1
ATOM 926 O O . LEU A 1 118 ? 4.023 10.723 2.685 1.00 67.88 118 LEU A O 1
ATOM 930 N N . GLU A 1 119 ? 3.545 12.913 2.891 1.00 66.38 119 GLU A N 1
ATOM 931 C CA . GLU A 1 119 ? 3.740 12.968 4.344 1.00 66.38 119 GLU A CA 1
ATOM 932 C C . GLU A 1 119 ? 2.797 11.988 5.051 1.00 66.38 119 GLU A C 1
ATOM 934 O O . GLU A 1 119 ? 3.223 11.206 5.903 1.00 66.38 119 GLU A O 1
ATOM 939 N N . SER A 1 120 ? 1.539 11.925 4.612 1.00 63.75 120 SER A N 1
ATOM 940 C CA . SER A 1 120 ? 0.551 10.946 5.077 1.00 63.75 120 SER A CA 1
ATOM 941 C C . SER A 1 120 ? 1.009 9.497 4.872 1.00 63.75 120 SER A C 1
ATOM 943 O O . SER A 1 120 ? 0.849 8.669 5.767 1.00 63.75 120 SER A O 1
ATOM 945 N N . SER A 1 121 ? 1.667 9.179 3.751 1.00 67.50 121 SER A N 1
ATOM 946 C CA . SER A 1 121 ? 2.240 7.846 3.501 1.00 67.50 121 SER A CA 1
ATOM 947 C C . SER A 1 121 ? 3.416 7.532 4.434 1.00 67.50 121 SER A C 1
ATOM 949 O O . SER A 1 121 ? 3.615 6.368 4.792 1.00 67.50 121 SER A O 1
ATOM 951 N N . LEU A 1 122 ? 4.203 8.537 4.824 1.00 69.94 122 LEU A N 1
ATOM 952 C CA . LEU A 1 122 ? 5.318 8.398 5.768 1.00 69.94 122 LEU A CA 1
ATOM 953 C C . LEU A 1 122 ? 4.811 8.210 7.204 1.00 69.94 122 LEU A C 1
ATOM 955 O O . LEU A 1 122 ? 5.304 7.340 7.929 1.00 69.94 122 LEU A O 1
ATOM 959 N N . LEU A 1 123 ? 3.792 8.973 7.597 1.00 66.69 123 LEU A N 1
ATOM 960 C CA . LEU A 1 123 ? 3.100 8.825 8.876 1.00 66.69 123 LEU A CA 1
ATOM 961 C C . LEU A 1 123 ? 2.405 7.468 8.961 1.00 66.69 123 LEU A C 1
ATOM 963 O O . LEU A 1 123 ? 2.605 6.752 9.937 1.00 66.69 123 LEU A O 1
ATOM 967 N N . LEU A 1 124 ? 1.708 7.045 7.903 1.00 67.75 124 LEU A N 1
ATOM 968 C CA . LEU A 1 124 ? 1.143 5.701 7.780 1.00 67.75 124 LEU A CA 1
ATOM 969 C C . LEU A 1 124 ? 2.234 4.647 7.962 1.00 67.75 124 LEU A C 1
ATOM 971 O O . LEU A 1 124 ? 2.086 3.745 8.778 1.00 67.75 124 LEU A O 1
ATOM 975 N N . GLY A 1 125 ? 3.369 4.811 7.278 1.00 65.06 125 GLY A N 1
ATOM 976 C CA . GLY A 1 125 ? 4.562 3.995 7.481 1.00 65.06 125 GLY A CA 1
ATOM 977 C C . GLY A 1 125 ? 5.008 3.948 8.941 1.00 65.06 125 GLY A C 1
ATOM 978 O O . GLY A 1 125 ? 5.364 2.887 9.432 1.00 65.06 125 GLY A O 1
ATOM 979 N N . THR A 1 126 ? 4.944 5.058 9.667 1.00 64.94 126 THR A N 1
ATOM 980 C CA . THR A 1 126 ? 5.330 5.135 11.084 1.00 64.94 126 THR A CA 1
ATOM 981 C C . THR A 1 126 ? 4.311 4.448 12.004 1.00 64.94 126 THR A C 1
ATOM 983 O O . THR A 1 126 ? 4.698 3.795 12.971 1.00 64.94 126 THR A O 1
ATOM 986 N N . LEU A 1 127 ? 3.017 4.526 11.680 1.00 63.59 127 LEU A N 1
ATOM 987 C CA . LEU A 1 127 ? 1.933 3.839 12.397 1.00 63.59 127 LEU A CA 1
ATOM 988 C C . LEU A 1 127 ? 1.934 2.321 12.170 1.00 63.59 127 LEU A C 1
ATOM 990 O O . LEU A 1 127 ? 1.521 1.540 13.033 1.00 63.59 127 LEU A O 1
ATOM 994 N N . VAL A 1 128 ? 2.361 1.909 10.978 1.00 64.25 128 VAL A N 1
ATOM 995 C CA . VAL A 1 128 ? 2.297 0.534 10.478 1.00 64.25 128 VAL A CA 1
ATOM 996 C C . VAL A 1 128 ? 3.607 -0.221 10.747 1.00 64.25 128 VAL A C 1
ATOM 998 O O . VAL A 1 128 ? 3.582 -1.416 11.039 1.00 64.25 128 VAL A O 1
ATOM 1001 N N . LYS A 1 129 ? 4.768 0.442 10.719 1.00 60.62 129 LYS A N 1
ATOM 1002 C CA . LYS A 1 129 ? 6.058 -0.238 10.892 1.00 60.62 129 LYS A CA 1
ATOM 1003 C C . LYS A 1 129 ? 6.230 -0.811 12.297 1.00 60.62 129 LYS A C 1
ATOM 1005 O O . LYS A 1 129 ? 6.255 -0.102 13.301 1.00 60.62 129 LYS A O 1
ATOM 1010 N N . GLN A 1 130 ? 6.461 -2.119 12.330 1.00 47.75 130 GLN A N 1
ATOM 1011 C CA . GLN A 1 130 ? 6.992 -2.847 13.473 1.00 47.75 130 GLN A CA 1
ATOM 1012 C C . GLN A 1 130 ? 8.518 -2.612 13.514 1.00 47.75 130 GLN A C 1
ATOM 1014 O O . GLN A 1 130 ? 9.217 -2.883 12.542 1.00 47.75 130 GLN A O 1
ATOM 1019 N N . HIS A 1 131 ? 9.024 -2.027 14.601 1.00 44.38 131 HIS A N 1
ATOM 1020 C CA . HIS A 1 131 ? 10.414 -1.570 14.788 1.00 44.38 131 HIS A CA 1
ATOM 1021 C C . HIS A 1 131 ? 11.528 -2.488 14.234 1.00 44.38 131 HIS A C 1
ATOM 1023 O O . HIS A 1 131 ? 11.590 -3.659 14.602 1.00 44.38 131 HIS A O 1
ATOM 1029 N N . VAL A 1 132 ? 12.504 -1.917 13.500 1.00 37.38 132 VAL A N 1
ATOM 1030 C CA . VAL A 1 132 ? 13.822 -2.560 13.244 1.00 37.38 132 VAL A CA 1
ATOM 1031 C C . VAL A 1 132 ? 15.046 -1.687 13.598 1.00 37.38 132 VAL A C 1
ATOM 1033 O O . VAL A 1 132 ? 16.129 -2.234 13.779 1.00 37.38 132 VAL A O 1
ATOM 1036 N N . HIS A 1 133 ? 14.937 -0.374 13.846 1.00 32.28 133 HIS A N 1
ATOM 1037 C CA . HIS A 1 133 ? 16.089 0.401 14.350 1.00 32.28 133 HIS A CA 1
ATOM 1038 C C . HIS A 1 133 ? 16.010 0.670 15.860 1.00 32.28 133 HIS A C 1
ATOM 1040 O O . HIS A 1 133 ? 15.381 1.614 16.319 1.00 32.28 133 HIS A O 1
ATOM 1046 N N . ILE A 1 134 ? 16.736 -0.150 16.625 1.00 37.69 134 ILE A N 1
ATOM 1047 C CA . ILE A 1 134 ? 16.932 -0.092 18.089 1.00 37.69 134 ILE A CA 1
ATOM 1048 C C . ILE A 1 134 ? 17.727 1.148 18.577 1.00 37.69 134 ILE A C 1
ATOM 1050 O O . ILE A 1 134 ? 18.005 1.270 19.764 1.00 37.69 134 ILE A O 1
ATOM 1054 N N . HIS A 1 135 ? 18.064 2.127 17.730 1.00 30.86 135 HIS A N 1
ATOM 1055 C CA . HIS A 1 135 ? 18.953 3.232 18.139 1.00 30.86 135 HIS A CA 1
ATOM 1056 C C . HIS A 1 135 ? 18.497 4.652 17.807 1.00 30.86 135 HIS A C 1
ATOM 1058 O O . HIS A 1 135 ? 19.301 5.583 17.827 1.00 30.86 135 HIS A O 1
ATOM 1064 N N . THR A 1 136 ? 17.207 4.886 17.599 1.00 30.75 136 THR A N 1
ATOM 1065 C CA . THR A 1 136 ? 16.691 6.258 17.650 1.00 30.75 136 THR A CA 1
ATOM 1066 C C . THR A 1 136 ? 15.365 6.238 18.380 1.00 30.75 136 THR A C 1
ATOM 1068 O O . THR A 1 136 ? 14.488 5.444 18.066 1.00 30.75 136 THR A O 1
ATOM 1071 N N . ILE A 1 137 ? 15.301 7.043 19.436 1.00 34.88 137 ILE A N 1
ATOM 1072 C CA . ILE A 1 137 ? 14.188 7.193 20.372 1.00 34.88 137 ILE A CA 1
ATOM 1073 C C . ILE A 1 137 ? 12.859 7.154 19.598 1.00 34.88 137 ILE A C 1
ATOM 1075 O O . ILE A 1 137 ? 12.657 8.028 18.753 1.00 34.88 137 ILE A O 1
ATOM 1079 N N . PRO A 1 138 ? 11.951 6.194 19.850 1.00 37.88 138 PRO A N 1
ATOM 1080 C CA . PRO A 1 138 ? 10.628 6.246 19.259 1.00 37.88 138 PRO A CA 1
ATOM 1081 C C . PRO A 1 138 ? 9.841 7.347 19.959 1.00 37.88 138 PRO A C 1
ATOM 1083 O O . PRO A 1 138 ? 9.186 7.136 20.977 1.00 37.88 138 PRO A O 1
ATOM 1086 N N . SER A 1 139 ? 9.919 8.561 19.430 1.00 39.72 139 SER A N 1
ATOM 1087 C CA . SER A 1 139 ? 8.848 9.525 19.618 1.00 39.72 139 SER A CA 1
ATOM 1088 C C . SER A 1 139 ? 7.620 8.948 18.911 1.00 39.72 139 SER A C 1
ATOM 1090 O O . SER A 1 139 ? 7.615 8.901 17.687 1.00 39.72 139 SER A O 1
ATOM 1092 N N . PHE A 1 140 ? 6.648 8.483 19.701 1.00 44.81 140 PHE A N 1
ATOM 1093 C CA . PHE A 1 140 ? 5.250 8.127 19.395 1.00 44.81 140 PHE A CA 1
ATOM 1094 C C . PHE A 1 140 ? 4.834 6.664 19.694 1.00 44.81 140 PHE A C 1
ATOM 1096 O O . PHE A 1 140 ? 5.324 5.722 19.068 1.00 44.81 140 PHE A O 1
ATOM 1103 N N . PRO A 1 141 ? 3.863 6.450 20.612 1.00 45.62 141 PRO A N 1
ATOM 1104 C CA . PRO A 1 141 ? 3.292 5.146 20.954 1.00 45.62 141 PRO A CA 1
ATOM 1105 C C . PRO A 1 141 ? 2.131 4.770 20.014 1.00 45.62 141 PRO A C 1
ATOM 1107 O O . PRO A 1 141 ? 1.085 4.304 20.458 1.00 45.62 141 PRO A O 1
ATOM 1110 N N . THR A 1 142 ? 2.282 4.990 18.709 1.00 52.25 142 THR A N 1
ATOM 1111 C CA . THR A 1 142 ? 1.169 4.897 17.745 1.00 52.25 142 THR A CA 1
ATOM 1112 C C . THR A 1 142 ? 1.339 3.728 16.767 1.00 52.25 142 THR A C 1
ATOM 1114 O O . THR A 1 142 ? 0.892 3.781 15.630 1.00 52.25 142 THR A O 1
ATOM 1117 N N . GLN A 1 143 ? 2.002 2.645 17.183 1.00 67.25 143 GLN A N 1
ATOM 1118 C CA . GLN A 1 143 ? 2.183 1.462 16.333 1.00 67.25 143 GLN A CA 1
ATOM 1119 C C . GLN A 1 143 ? 0.974 0.528 16.430 1.00 67.25 143 GLN A C 1
ATOM 1121 O O . GLN A 1 143 ? 0.928 -0.381 17.261 1.00 67.25 143 GLN A O 1
ATOM 1126 N N . VAL A 1 144 ? -0.004 0.725 15.547 1.00 69.44 144 VAL A N 1
ATOM 1127 C CA . VAL A 1 144 ? -1.231 -0.088 15.494 1.00 69.44 144 VAL A CA 1
ATOM 1128 C C . VAL A 1 144 ? -0.904 -1.559 15.226 1.00 69.44 144 VAL A C 1
ATOM 1130 O O . VAL A 1 144 ? -1.468 -2.446 15.864 1.00 69.44 144 VAL A O 1
ATOM 1133 N N . ILE A 1 145 ? 0.060 -1.840 14.343 1.00 72.31 145 ILE A N 1
ATOM 1134 C CA . ILE A 1 145 ? 0.488 -3.221 14.081 1.00 72.31 145 ILE A CA 1
ATOM 1135 C C . ILE A 1 145 ? 1.167 -3.839 15.294 1.00 72.31 145 ILE A C 1
ATOM 1137 O O . ILE A 1 145 ? 0.900 -4.997 15.585 1.00 72.31 145 ILE A O 1
ATOM 1141 N N . PHE A 1 146 ? 1.980 -3.093 16.043 1.00 72.44 146 PHE A N 1
ATOM 1142 C CA . PHE A 1 146 ? 2.584 -3.623 17.266 1.00 72.44 146 PHE A CA 1
ATOM 1143 C C . PHE A 1 146 ? 1.517 -4.051 18.285 1.00 72.44 146 PHE A C 1
ATOM 1145 O O . PHE A 1 146 ? 1.635 -5.117 18.885 1.00 72.44 146 PHE A O 1
ATOM 1152 N N . LEU A 1 147 ? 0.447 -3.263 18.431 1.00 74.12 147 LEU A N 1
ATOM 1153 C CA . LEU A 1 147 ? -0.663 -3.574 19.338 1.00 74.12 147 LEU A CA 1
ATOM 1154 C C . LEU A 1 147 ? -1.502 -4.774 18.873 1.00 74.12 147 LEU A C 1
ATOM 1156 O O . LEU A 1 147 ? -1.958 -5.560 19.700 1.00 74.12 147 LEU A O 1
ATOM 1160 N N . LEU A 1 148 ? -1.721 -4.913 17.562 1.00 76.62 148 LEU A N 1
ATOM 1161 C CA . LEU A 1 148 ? -2.645 -5.903 16.994 1.00 76.62 148 LEU A CA 1
ATOM 1162 C C . LEU A 1 148 ? -1.960 -7.189 16.493 1.00 76.62 148 LEU A C 1
ATOM 1164 O O . LEU A 1 148 ? -2.627 -8.208 16.322 1.00 76.62 148 LEU A O 1
ATOM 1168 N N . SER A 1 149 ? -0.642 -7.183 16.291 1.00 74.50 149 SER A N 1
ATOM 1169 C CA . SER A 1 149 ? 0.153 -8.340 15.841 1.00 74.50 149 SER A CA 1
ATOM 1170 C C . SER A 1 149 ? 0.055 -9.564 16.772 1.00 74.50 149 SER A C 1
ATOM 1172 O O . SER A 1 149 ? -0.118 -10.673 16.262 1.00 74.50 149 SER A O 1
ATOM 1174 N N . PRO A 1 150 ? 0.043 -9.423 18.119 1.00 74.81 150 PRO A N 1
ATOM 1175 C CA . PRO A 1 150 ? -0.182 -10.559 19.022 1.00 74.81 150 PRO A CA 1
ATOM 1176 C C . PRO A 1 150 ? -1.554 -11.225 18.846 1.00 74.81 150 PRO A C 1
ATOM 1178 O O . PRO A 1 150 ? -1.720 -12.393 19.175 1.00 74.81 150 PRO A O 1
ATOM 1181 N N . ILE A 1 151 ? -2.530 -10.475 18.333 1.00 78.25 151 ILE A N 1
ATOM 1182 C CA . ILE A 1 151 ? -3.932 -10.882 18.186 1.00 78.25 151 ILE A CA 1
ATOM 1183 C C . ILE A 1 151 ? -4.158 -11.494 16.799 1.00 78.25 151 ILE A C 1
ATOM 1185 O O . ILE A 1 151 ? -4.954 -12.415 16.625 1.00 78.25 151 ILE A O 1
ATOM 1189 N N . CYS A 1 152 ? -3.427 -10.999 15.798 1.00 77.69 152 CYS A N 1
ATOM 1190 C CA . CYS A 1 152 ? -3.450 -11.490 14.432 1.00 77.69 152 CYS A CA 1
ATOM 1191 C C . CYS A 1 152 ? -2.012 -11.706 13.933 1.00 77.69 152 CYS A C 1
ATOM 1193 O O . CYS A 1 152 ? -1.406 -10.827 13.321 1.00 77.69 152 CYS A O 1
ATOM 1195 N N . HIS A 1 153 ? -1.478 -12.914 14.148 1.00 73.81 153 HIS A N 1
ATOM 1196 C CA . HIS A 1 153 ? -0.088 -13.279 13.823 1.00 73.81 153 HIS A CA 1
ATOM 1197 C C . HIS A 1 153 ? 0.314 -13.092 12.347 1.00 73.81 153 HIS A C 1
ATOM 1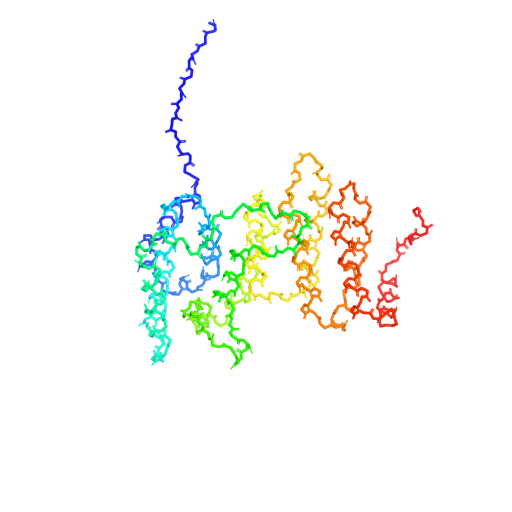199 O O . HIS A 1 153 ? 1.500 -13.066 12.033 1.00 73.81 153 HIS A O 1
ATOM 1205 N N . LYS A 1 154 ? -0.661 -12.966 11.438 1.00 83.75 154 LYS A N 1
ATOM 1206 C CA . LYS A 1 154 ? -0.464 -12.736 9.996 1.00 83.75 154 LYS A CA 1
ATOM 1207 C C . LYS A 1 154 ? -1.071 -11.417 9.512 1.00 83.75 154 LYS A C 1
ATOM 1209 O O . LYS A 1 154 ? -1.391 -11.282 8.334 1.00 83.75 154 LYS A O 1
ATOM 1214 N N . LEU A 1 155 ? -1.240 -10.441 10.409 1.00 85.06 155 LEU A N 1
ATOM 1215 C CA . LEU A 1 155 ? -1.888 -9.170 10.083 1.00 85.06 155 LEU A CA 1
ATOM 1216 C C . LEU A 1 155 ? -1.220 -8.474 8.896 1.00 85.06 155 LEU A C 1
ATOM 1218 O O . LEU A 1 155 ? -1.909 -8.086 7.962 1.00 85.06 155 LEU A O 1
ATOM 1222 N N . VAL A 1 156 ? 0.112 -8.373 8.908 1.00 84.00 156 VAL A N 1
ATOM 1223 C CA . VAL A 1 156 ? 0.875 -7.707 7.842 1.00 84.00 156 VAL A CA 1
ATOM 1224 C C . VAL A 1 156 ? 0.725 -8.439 6.509 1.00 84.00 156 VAL A C 1
ATOM 1226 O O . VAL A 1 156 ? 0.471 -7.798 5.495 1.00 84.00 156 VAL A O 1
ATOM 1229 N N . GLU A 1 157 ? 0.818 -9.772 6.504 1.00 86.44 157 GLU A N 1
ATOM 1230 C CA . GLU A 1 157 ? 0.673 -10.599 5.296 1.00 86.44 157 GLU A CA 1
ATOM 1231 C C . GLU A 1 157 ? -0.727 -10.435 4.684 1.00 86.44 157 GLU A C 1
ATOM 1233 O O . GLU A 1 157 ? -0.871 -10.106 3.505 1.00 86.44 157 GLU A O 1
ATOM 1238 N N . HIS A 1 158 ? -1.772 -10.593 5.500 1.00 89.06 158 HIS A N 1
ATOM 1239 C CA . HIS A 1 158 ? -3.153 -10.488 5.035 1.00 89.06 158 HIS A CA 1
ATOM 1240 C C . HIS A 1 158 ? -3.527 -9.060 4.636 1.00 89.06 158 HIS A C 1
ATOM 1242 O O . HIS A 1 158 ? -4.196 -8.863 3.625 1.00 89.06 158 HIS A O 1
ATOM 1248 N N . TRP A 1 159 ? -3.091 -8.053 5.393 1.00 90.31 159 TRP A N 1
ATOM 1249 C CA . TRP A 1 159 ? -3.374 -6.659 5.063 1.00 90.31 159 TRP A CA 1
ATOM 1250 C C . TRP A 1 159 ? -2.633 -6.232 3.797 1.00 90.31 159 TRP A C 1
ATOM 1252 O O . TRP A 1 159 ? -3.234 -5.598 2.935 1.00 90.31 159 TRP A O 1
ATOM 1262 N N . SER A 1 160 ? -1.393 -6.686 3.599 1.00 88.44 160 SER A N 1
ATOM 1263 C CA . SER A 1 160 ? -0.672 -6.459 2.342 1.00 88.44 160 SER A CA 1
ATOM 1264 C C . SER A 1 160 ? -1.412 -7.080 1.159 1.00 88.44 160 SER A C 1
ATOM 1266 O O . SER A 1 160 ? -1.546 -6.447 0.117 1.00 88.44 160 SER A O 1
ATOM 1268 N N . SER A 1 161 ? -1.966 -8.287 1.326 1.00 91.12 161 SER A N 1
ATOM 1269 C CA . SER A 1 161 ? -2.794 -8.914 0.291 1.00 91.12 161 SER A CA 1
ATOM 1270 C C . SER A 1 161 ? -4.056 -8.103 -0.016 1.00 91.12 161 SER A C 1
ATOM 1272 O O . SER A 1 161 ? -4.415 -7.967 -1.184 1.00 91.12 161 SER A O 1
ATOM 1274 N N . VAL A 1 162 ? -4.732 -7.558 1.002 1.00 92.38 162 VAL A N 1
ATOM 1275 C CA . VAL A 1 162 ? -5.908 -6.693 0.806 1.00 92.38 162 VAL A CA 1
ATOM 1276 C C . VAL A 1 162 ? -5.514 -5.414 0.068 1.00 92.38 162 VAL A C 1
ATOM 1278 O O . VAL A 1 162 ? -6.143 -5.071 -0.931 1.00 92.38 162 VAL A O 1
ATOM 1281 N N . ALA A 1 163 ? -4.452 -4.743 0.513 1.00 91.50 163 ALA A N 1
ATOM 1282 C CA . ALA A 1 163 ? -3.961 -3.517 -0.100 1.00 91.50 163 ALA A CA 1
ATOM 1283 C C . ALA A 1 163 ? -3.534 -3.735 -1.559 1.00 91.50 163 ALA A C 1
ATOM 1285 O O . ALA A 1 163 ? -3.878 -2.931 -2.419 1.00 91.50 163 ALA A O 1
ATOM 1286 N N . HIS A 1 164 ? -2.876 -4.855 -1.864 1.00 92.69 164 HIS A N 1
ATOM 1287 C CA . HIS A 1 164 ? -2.542 -5.242 -3.232 1.00 92.69 164 HIS A CA 1
ATOM 1288 C C . HIS A 1 164 ? -3.793 -5.401 -4.109 1.00 92.69 164 HIS A C 1
ATOM 1290 O O . HIS A 1 164 ? -3.891 -4.754 -5.150 1.00 92.69 164 HIS A O 1
ATOM 1296 N N . VAL A 1 165 ? -4.782 -6.191 -3.669 1.00 93.44 165 VAL A N 1
ATOM 1297 C CA . VAL A 1 165 ? -6.027 -6.409 -4.430 1.00 93.44 165 VAL A CA 1
ATOM 1298 C C . VAL A 1 165 ? -6.747 -5.088 -4.702 1.00 93.44 165 VAL A C 1
ATOM 1300 O O . VAL A 1 165 ? -7.206 -4.861 -5.820 1.00 93.44 165 VAL A O 1
ATOM 1303 N N . TRP A 1 166 ? -6.819 -4.198 -3.711 1.00 93.31 166 TRP A N 1
ATOM 1304 C CA . TRP A 1 166 ? -7.440 -2.883 -3.878 1.00 93.31 166 TRP A CA 1
ATOM 1305 C C . TRP A 1 166 ? -6.633 -1.978 -4.815 1.00 93.31 166 TRP A C 1
ATOM 1307 O O . TRP A 1 166 ? -7.219 -1.318 -5.667 1.00 93.31 166 TRP A O 1
ATOM 1317 N N . ALA A 1 167 ? -5.301 -1.995 -4.740 1.00 91.88 167 ALA A N 1
ATOM 1318 C CA . ALA A 1 167 ? -4.448 -1.215 -5.634 1.00 91.88 167 ALA A CA 1
ATOM 1319 C C . ALA A 1 167 ? -4.657 -1.565 -7.119 1.00 91.88 167 ALA A C 1
ATOM 1321 O O . ALA A 1 167 ? -4.647 -0.672 -7.964 1.00 91.88 167 ALA A O 1
ATOM 1322 N N . VAL A 1 168 ? -4.883 -2.842 -7.441 1.00 91.38 168 VAL A N 1
ATOM 1323 C CA . VAL A 1 168 ? -5.007 -3.297 -8.839 1.00 91.38 168 VAL A CA 1
ATOM 1324 C C . VAL A 1 168 ? -6.454 -3.383 -9.330 1.00 91.38 168 VAL A C 1
ATOM 1326 O O . VAL A 1 168 ? -6.701 -3.224 -10.522 1.00 91.38 168 VAL A O 1
ATOM 1329 N N . SER A 1 169 ? -7.423 -3.568 -8.425 1.00 88.75 169 SER A N 1
ATOM 1330 C CA . SER A 1 169 ? -8.834 -3.807 -8.783 1.00 88.75 169 SER A CA 1
ATOM 1331 C C . SER A 1 169 ? -9.754 -2.598 -8.578 1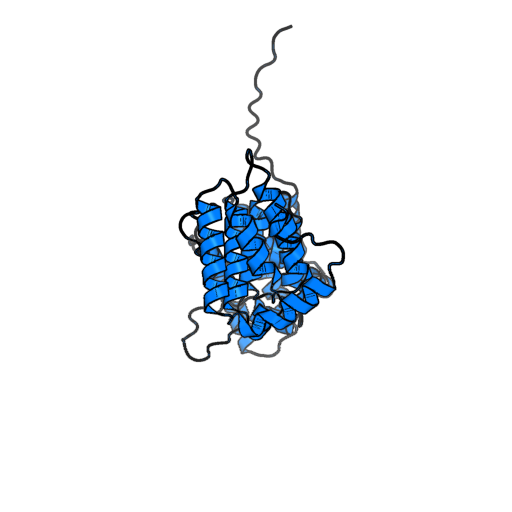.00 88.75 169 SER A C 1
ATOM 1333 O O . SER A 1 169 ? -10.898 -2.618 -9.037 1.00 88.75 169 SER A O 1
ATOM 1335 N N . CYS A 1 170 ? -9.324 -1.552 -7.860 1.00 84.31 170 CYS A N 1
ATOM 1336 C CA . CYS A 1 170 ? -10.185 -0.400 -7.590 1.00 84.31 170 CYS A CA 1
ATOM 1337 C C . CYS A 1 170 ? -10.474 0.430 -8.850 1.00 84.31 170 CYS A C 1
ATOM 1339 O O . CYS A 1 170 ? -9.588 0.768 -9.635 1.00 84.31 170 CYS A O 1
ATOM 1341 N N . THR A 1 171 ? -11.738 0.840 -8.986 1.00 83.56 171 THR A N 1
ATOM 1342 C CA . THR A 1 171 ? -12.191 1.778 -10.025 1.00 83.56 171 THR A CA 1
ATOM 1343 C C . THR A 1 171 ? -11.814 3.225 -9.713 1.00 83.56 171 THR A C 1
ATOM 1345 O O . THR A 1 171 ? -11.601 4.014 -10.627 1.00 83.56 171 THR A O 1
ATOM 1348 N N . SER A 1 172 ? -11.715 3.576 -8.428 1.00 85.38 172 SER A N 1
ATOM 1349 C CA . SER A 1 172 ? -11.221 4.876 -7.971 1.00 85.38 172 SER A CA 1
ATOM 1350 C C . SER A 1 172 ? -9.695 4.864 -7.929 1.00 85.38 172 SER A C 1
ATOM 1352 O O . SER A 1 172 ? -9.104 4.078 -7.182 1.00 85.38 172 SER A O 1
ATOM 1354 N N . SER A 1 173 ? -9.073 5.757 -8.703 1.00 83.56 173 SER A N 1
ATOM 1355 C CA . SER A 1 173 ? -7.626 6.001 -8.675 1.00 83.56 173 SER A CA 1
ATOM 1356 C C . SER A 1 173 ? -7.143 6.372 -7.281 1.00 83.56 173 SER A C 1
ATOM 1358 O O . SER A 1 173 ? -6.090 5.917 -6.864 1.00 83.56 173 SER A O 1
ATOM 1360 N N . ASP A 1 174 ? -7.940 7.130 -6.535 1.00 82.81 174 ASP A N 1
ATOM 1361 C CA . ASP A 1 174 ? -7.564 7.636 -5.218 1.00 82.81 174 ASP A CA 1
ATOM 1362 C C . ASP A 1 174 ? -7.447 6.503 -4.200 1.00 82.81 174 ASP A C 1
ATOM 1364 O O . ASP A 1 174 ? -6.456 6.395 -3.478 1.00 82.81 174 ASP A O 1
ATOM 1368 N N . HIS A 1 175 ? -8.428 5.594 -4.189 1.00 85.69 175 HIS A N 1
ATOM 1369 C CA . HIS A 1 175 ? -8.362 4.394 -3.356 1.00 85.69 175 HIS A CA 1
ATOM 1370 C C . HIS A 1 175 ? -7.219 3.472 -3.774 1.00 85.69 175 HIS A C 1
ATOM 1372 O O . HIS A 1 175 ? -6.567 2.887 -2.909 1.00 85.69 175 HIS A O 1
ATOM 1378 N N . ALA A 1 176 ? -6.958 3.349 -5.076 1.00 89.44 176 ALA A N 1
ATOM 1379 C CA . ALA A 1 176 ? -5.853 2.547 -5.583 1.00 89.44 176 ALA A CA 1
ATOM 1380 C C . ALA A 1 176 ? -4.492 3.126 -5.144 1.00 89.44 176 ALA A C 1
ATOM 1382 O O . ALA A 1 176 ? -3.669 2.405 -4.583 1.00 89.44 176 ALA A O 1
ATOM 1383 N N . SER A 1 177 ? -4.300 4.441 -5.286 1.00 87.06 177 SER A N 1
ATOM 1384 C CA . SER A 1 177 ? -3.122 5.197 -4.839 1.00 87.06 177 SER A CA 1
ATOM 1385 C C . SER A 1 177 ? -2.875 5.058 -3.338 1.00 87.06 177 SER A C 1
ATOM 1387 O O . SER A 1 177 ? -1.787 4.676 -2.909 1.00 87.06 177 SER A O 1
ATOM 1389 N N . ARG A 1 178 ? -3.904 5.283 -2.514 1.00 83.25 178 ARG A N 1
ATOM 1390 C CA . ARG A 1 178 ? -3.811 5.099 -1.056 1.00 83.25 178 ARG A CA 1
ATOM 1391 C C . ARG A 1 178 ? -3.545 3.641 -0.672 1.00 83.25 178 ARG A C 1
ATOM 1393 O O . ARG A 1 178 ? -2.850 3.366 0.309 1.00 83.25 178 ARG A O 1
ATOM 1400 N N . SER A 1 179 ? -4.039 2.691 -1.463 1.00 90.06 179 SER A N 1
ATOM 1401 C CA . SER A 1 179 ? -3.736 1.276 -1.252 1.00 90.06 179 SER A CA 1
ATOM 1402 C C . SER A 1 179 ? -2.264 0.964 -1.528 1.00 90.06 179 SER A C 1
ATOM 1404 O O . SER A 1 179 ? -1.669 0.214 -0.761 1.00 90.06 179 SER A O 1
ATOM 1406 N N . LEU A 1 180 ? -1.644 1.593 -2.534 1.00 88.38 180 LEU A N 1
ATOM 1407 C CA . LEU A 1 180 ? -0.200 1.491 -2.788 1.00 88.38 180 LEU A CA 1
ATOM 1408 C C . LEU A 1 180 ? 0.634 2.103 -1.653 1.00 88.38 180 LEU A C 1
ATOM 1410 O O . LEU A 1 180 ? 1.599 1.486 -1.204 1.00 88.38 180 LEU A O 1
ATOM 1414 N N . GLN A 1 181 ? 0.234 3.261 -1.124 1.00 85.88 181 GLN A N 1
ATOM 1415 C CA . GLN A 1 181 ? 0.870 3.861 0.059 1.00 85.88 181 GLN A CA 1
ATOM 1416 C C . GLN A 1 181 ? 0.819 2.921 1.269 1.00 85.88 181 GLN A C 1
ATOM 1418 O O . GLN A 1 181 ? 1.835 2.689 1.926 1.00 85.88 181 GLN A O 1
ATOM 1423 N N . THR A 1 182 ? -0.348 2.316 1.513 1.00 85.12 182 THR A N 1
ATOM 1424 C CA . THR A 1 182 ? -0.541 1.308 2.567 1.00 85.12 182 THR A CA 1
ATOM 1425 C C . THR A 1 182 ? 0.333 0.084 2.345 1.00 85.12 182 THR A C 1
ATOM 1427 O O . THR A 1 182 ? 0.985 -0.394 3.270 1.00 85.12 182 THR A O 1
ATOM 1430 N N . LEU A 1 183 ? 0.414 -0.391 1.106 1.00 86.50 183 LEU A N 1
ATOM 1431 C CA . LEU A 1 183 ? 1.230 -1.538 0.744 1.00 86.50 183 LEU A CA 1
ATOM 1432 C C . LEU A 1 183 ? 2.721 -1.307 1.019 1.00 86.50 183 LEU A C 1
ATOM 1434 O O . LEU A 1 183 ? 3.391 -2.180 1.573 1.00 86.50 183 LEU A O 1
ATOM 1438 N N . ARG A 1 184 ? 3.232 -0.117 0.681 1.00 85.94 184 ARG A N 1
ATOM 1439 C CA . ARG A 1 184 ? 4.613 0.283 0.985 1.00 85.94 184 ARG A CA 1
ATOM 1440 C C . ARG A 1 184 ? 4.847 0.436 2.483 1.00 85.94 184 ARG A C 1
ATOM 1442 O O . ARG A 1 184 ? 5.887 0.015 2.981 1.00 85.94 184 ARG A O 1
ATOM 1449 N N . ALA A 1 185 ? 3.885 0.996 3.216 1.00 81.94 185 ALA A N 1
ATOM 1450 C CA . ALA A 1 185 ? 3.962 1.114 4.671 1.00 81.94 185 ALA A CA 1
ATOM 1451 C C . ALA A 1 185 ? 4.062 -0.258 5.361 1.00 81.94 185 ALA A C 1
ATOM 1453 O O . ALA A 1 185 ? 4.794 -0.400 6.341 1.00 81.94 185 ALA A O 1
ATOM 1454 N N . LEU A 1 186 ? 3.358 -1.264 4.830 1.00 81.12 186 LEU A N 1
ATOM 1455 C CA . LEU A 1 186 ? 3.361 -2.643 5.325 1.00 81.12 186 LEU A CA 1
ATOM 1456 C C . LEU A 1 186 ? 4.634 -3.425 4.968 1.00 81.12 186 LEU A C 1
ATOM 1458 O O . LEU A 1 186 ? 4.889 -4.465 5.573 1.00 81.12 186 LEU A O 1
ATOM 1462 N N . GLY A 1 187 ? 5.433 -2.937 4.014 1.00 76.75 187 GLY A N 1
ATOM 1463 C CA . GLY A 1 187 ? 6.674 -3.584 3.589 1.00 76.75 187 GLY A CA 1
ATOM 1464 C C . GLY A 1 187 ? 6.449 -4.885 2.816 1.00 76.75 187 GLY A C 1
ATOM 1465 O O . GLY A 1 187 ? 7.157 -5.866 3.054 1.00 76.75 187 GLY A O 1
ATOM 1466 N N . LEU A 1 188 ? 5.451 -4.932 1.921 1.00 72.62 188 LEU A N 1
ATOM 1467 C CA . LEU A 1 188 ? 5.226 -6.118 1.088 1.00 72.62 188 LEU A CA 1
ATOM 1468 C C . LEU A 1 188 ? 6.484 -6.457 0.269 1.00 72.62 188 LEU A C 1
ATOM 1470 O O . LEU A 1 188 ? 7.096 -5.591 -0.349 1.00 72.62 188 LEU A O 1
ATOM 1474 N N . SER A 1 189 ? 6.826 -7.745 0.210 1.00 75.38 189 SER A N 1
ATOM 1475 C CA . SER A 1 189 ? 7.887 -8.241 -0.669 1.00 75.38 189 SER A CA 1
ATOM 1476 C C . SER A 1 189 ? 7.389 -8.431 -2.103 1.00 75.38 189 SER A C 1
ATOM 1478 O O . SER A 1 189 ? 6.302 -8.966 -2.341 1.00 75.38 189 SER A O 1
ATOM 1480 N N . LEU A 1 190 ? 8.204 -8.017 -3.075 1.00 81.12 190 LEU A N 1
ATOM 1481 C CA . LEU A 1 190 ? 7.904 -8.229 -4.486 1.00 81.12 190 LEU A CA 1
ATOM 1482 C C . LEU A 1 190 ? 7.894 -9.730 -4.816 1.00 81.12 190 LEU A C 1
ATOM 1484 O O . LEU A 1 190 ? 8.848 -10.453 -4.525 1.00 81.12 190 LEU A O 1
ATOM 1488 N N . ASN A 1 191 ? 6.835 -10.184 -5.482 1.00 84.88 191 ASN A N 1
ATOM 1489 C CA . ASN A 1 191 ? 6.755 -11.513 -6.081 1.00 84.88 191 ASN A CA 1
ATOM 1490 C C . ASN A 1 191 ? 6.283 -11.414 -7.541 1.00 84.88 191 ASN A C 1
ATOM 1492 O O . ASN A 1 191 ? 5.840 -10.358 -7.991 1.00 84.88 191 ASN A O 1
ATOM 1496 N N . GLY A 1 192 ? 6.384 -12.519 -8.287 1.00 83.62 192 GLY A N 1
ATOM 1497 C CA . GLY A 1 192 ? 6.064 -12.531 -9.717 1.00 83.62 192 GLY A CA 1
ATOM 1498 C C . GLY A 1 192 ? 4.615 -12.155 -10.043 1.00 83.62 192 GLY A C 1
ATOM 1499 O O . GLY A 1 192 ? 4.393 -11.500 -11.053 1.00 83.62 192 GLY A O 1
ATOM 1500 N N . GLN A 1 193 ? 3.648 -12.510 -9.190 1.00 85.62 193 GLN A N 1
ATOM 1501 C CA . GLN A 1 193 ? 2.239 -12.170 -9.415 1.00 85.62 193 GLN A CA 1
ATOM 1502 C C . GLN A 1 193 ? 1.992 -10.674 -9.198 1.00 85.62 193 GLN A C 1
ATOM 1504 O O . GLN A 1 193 ? 1.455 -10.011 -10.074 1.00 85.62 193 GLN A O 1
ATOM 1509 N N . VAL A 1 194 ? 2.476 -10.130 -8.077 1.00 86.69 194 VAL A N 1
ATOM 1510 C CA . VAL A 1 194 ? 2.383 -8.696 -7.748 1.00 86.69 194 VAL A CA 1
ATOM 1511 C C . VAL A 1 194 ? 3.026 -7.842 -8.844 1.00 86.69 194 VAL A C 1
ATOM 1513 O O . VAL A 1 194 ? 2.511 -6.789 -9.208 1.00 86.69 194 VAL A O 1
ATOM 1516 N N . LEU A 1 195 ? 4.144 -8.314 -9.401 1.00 87.81 195 LEU A N 1
ATOM 1517 C CA . LEU A 1 195 ? 4.821 -7.657 -10.513 1.00 87.81 195 LEU A CA 1
ATOM 1518 C C . LEU A 1 195 ? 3.940 -7.581 -11.768 1.00 87.81 195 LEU A C 1
ATOM 1520 O O . LEU A 1 195 ? 3.836 -6.519 -12.379 1.00 87.81 195 LEU A O 1
ATOM 1524 N N . VAL A 1 196 ? 3.327 -8.704 -12.153 1.00 87.94 196 VAL A N 1
ATOM 1525 C CA . VAL A 1 196 ? 2.442 -8.782 -13.324 1.00 87.94 196 VAL A CA 1
ATOM 1526 C C . VAL A 1 196 ? 1.222 -7.889 -13.132 1.00 87.94 196 VAL A C 1
ATOM 1528 O O . VAL A 1 196 ? 0.939 -7.079 -14.011 1.00 87.94 196 VAL A O 1
ATOM 1531 N N . ASP A 1 197 ? 0.567 -7.968 -11.973 1.00 90.00 197 ASP A N 1
ATOM 1532 C CA . ASP A 1 197 ? -0.660 -7.219 -11.696 1.00 90.00 197 ASP A CA 1
ATOM 1533 C C . ASP A 1 197 ? -0.410 -5.698 -11.736 1.00 90.00 197 ASP A C 1
ATOM 1535 O O . ASP A 1 197 ? -1.197 -4.940 -12.312 1.00 90.00 197 ASP A O 1
ATOM 1539 N N . PHE A 1 198 ? 0.726 -5.228 -11.200 1.00 90.50 198 PHE A N 1
ATOM 1540 C CA . PHE A 1 198 ? 1.099 -3.814 -11.299 1.00 90.50 198 PHE A CA 1
ATOM 1541 C C . PHE A 1 198 ? 1.473 -3.380 -12.709 1.00 90.50 198 PHE A C 1
ATOM 1543 O O . PHE A 1 198 ? 1.110 -2.271 -13.101 1.00 90.50 198 PHE A O 1
ATOM 1550 N N . PHE A 1 199 ? 2.161 -4.217 -13.487 1.00 89.38 199 PHE A N 1
ATOM 1551 C CA . PHE A 1 199 ? 2.468 -3.867 -14.870 1.00 89.38 199 PHE A CA 1
ATOM 1552 C C . PHE A 1 199 ? 1.234 -3.840 -15.757 1.00 89.38 199 PHE A C 1
ATOM 1554 O O . PHE A 1 199 ? 1.093 -2.906 -16.542 1.00 89.38 199 PHE A O 1
ATOM 1561 N N . GLU A 1 200 ? 0.329 -4.806 -15.622 1.00 88.25 200 GLU A N 1
ATOM 1562 C CA . GLU A 1 200 ? -0.926 -4.827 -16.370 1.00 88.25 200 GLU A CA 1
ATOM 1563 C C . GLU A 1 200 ? -1.730 -3.552 -16.100 1.00 88.25 200 GLU A C 1
ATOM 1565 O O . GLU A 1 200 ? -2.143 -2.851 -17.030 1.00 88.25 200 GLU A O 1
ATOM 1570 N N . ARG A 1 201 ? -1.861 -3.186 -14.820 1.00 88.94 201 ARG A N 1
ATOM 1571 C CA . ARG A 1 201 ? -2.561 -1.966 -14.426 1.00 88.94 201 ARG A CA 1
ATOM 1572 C C . ARG A 1 201 ? -1.846 -0.700 -14.907 1.00 88.94 201 ARG A C 1
ATOM 1574 O O . ARG A 1 201 ? -2.511 0.216 -15.386 1.00 88.94 201 ARG A O 1
ATOM 1581 N N . LEU A 1 202 ? -0.515 -0.646 -14.819 1.00 89.31 202 LEU A N 1
ATOM 1582 C CA . LEU A 1 202 ? 0.281 0.492 -15.284 1.00 89.31 202 LEU A CA 1
ATOM 1583 C C . LEU A 1 202 ? 0.151 0.688 -16.793 1.00 89.31 202 LEU A C 1
ATOM 1585 O O . LEU A 1 202 ? -0.113 1.801 -17.231 1.00 89.31 202 LEU A O 1
ATOM 1589 N N . VAL A 1 203 ? 0.299 -0.377 -17.582 1.00 86.50 203 VAL A N 1
ATOM 1590 C CA . VAL A 1 203 ? 0.174 -0.320 -19.044 1.00 86.50 203 VAL A CA 1
ATOM 1591 C C . VAL A 1 203 ? -1.224 0.148 -19.436 1.00 86.50 203 VAL A C 1
ATOM 1593 O O . VAL A 1 203 ? -1.339 1.044 -20.267 1.00 86.50 203 VAL A O 1
ATOM 1596 N N . HIS A 1 204 ? -2.275 -0.368 -18.790 1.00 87.00 204 HIS A N 1
ATOM 1597 C CA . HIS A 1 204 ? -3.640 0.112 -19.019 1.00 87.00 204 HIS A CA 1
ATOM 1598 C C . HIS A 1 204 ? -3.761 1.621 -18.773 1.00 87.00 204 HIS A C 1
ATOM 1600 O O . HIS A 1 204 ? -4.267 2.344 -19.624 1.00 87.00 204 HIS A O 1
ATOM 1606 N N . CYS A 1 205 ? -3.253 2.123 -17.643 1.00 87.00 205 CYS A N 1
ATOM 1607 C CA . CYS A 1 205 ? -3.281 3.556 -17.346 1.00 87.00 205 CYS A CA 1
ATOM 1608 C C . CYS A 1 205 ? -2.404 4.378 -18.297 1.00 87.00 205 CYS A C 1
ATOM 1610 O O . CYS A 1 205 ? -2.713 5.534 -18.572 1.00 87.00 205 CYS A O 1
ATOM 1612 N N . VAL A 1 206 ? -1.295 3.816 -18.781 1.00 83.06 206 VAL A N 1
ATOM 1613 C CA . VAL A 1 206 ? -0.364 4.525 -19.658 1.00 83.06 206 VAL A CA 1
ATOM 1614 C C . VAL A 1 206 ? -0.924 4.710 -21.062 1.00 83.06 206 VAL A C 1
ATOM 1616 O O . VAL A 1 206 ? -0.714 5.773 -21.642 1.00 83.06 206 VAL A O 1
ATOM 1619 N N . LEU A 1 207 ? -1.667 3.718 -21.556 1.00 83.12 207 LEU A N 1
ATOM 1620 C CA . LEU A 1 207 ? -2.327 3.738 -22.861 1.00 83.12 207 LEU A CA 1
ATOM 1621 C C . LEU A 1 207 ? -3.593 4.619 -22.894 1.00 83.12 207 LEU A C 1
ATOM 1623 O O . LEU A 1 207 ? -4.036 5.009 -23.971 1.00 83.12 207 LEU A O 1
ATOM 1627 N N . GLU A 1 208 ? -4.178 4.952 -21.740 1.00 82.88 208 GLU A N 1
ATOM 1628 C CA . GLU A 1 208 ? -5.351 5.830 -21.632 1.00 82.88 208 GLU A CA 1
ATOM 1629 C C . GLU A 1 208 ? -4.959 7.321 -21.586 1.00 82.88 208 GLU A C 1
ATOM 1631 O O . GLU A 1 208 ? -4.939 7.934 -20.520 1.00 82.88 208 GLU A O 1
ATOM 1636 N N . GLU A 1 209 ? -4.672 7.938 -22.739 1.00 72.00 209 GLU A N 1
ATOM 1637 C CA . GLU A 1 209 ? -4.161 9.324 -22.802 1.00 72.00 209 GLU A CA 1
ATOM 1638 C C . GLU A 1 209 ? -5.151 10.401 -22.296 1.00 72.00 209 GLU A C 1
ATOM 1640 O O . GLU A 1 209 ? -4.734 11.369 -21.663 1.00 72.00 209 GLU A O 1
ATOM 1645 N N . GLU A 1 210 ? -6.464 10.248 -22.514 1.00 72.75 210 GLU A N 1
ATOM 1646 C CA . GLU A 1 210 ? -7.449 11.306 -22.205 1.00 72.75 210 GLU A CA 1
ATOM 1647 C C . GLU A 1 210 ? -7.839 11.409 -20.718 1.00 72.75 210 GLU A C 1
ATOM 1649 O O . GLU A 1 210 ? -8.239 12.477 -20.252 1.00 72.75 210 GLU A O 1
ATOM 1654 N N . LYS A 1 211 ? -7.778 10.300 -19.968 1.00 77.31 211 LYS A N 1
ATOM 1655 C CA . LYS A 1 211 ? -8.247 10.209 -18.566 1.00 77.31 211 LYS A CA 1
ATOM 1656 C C . LYS A 1 211 ? -7.253 9.491 -17.664 1.00 77.31 211 LYS A C 1
ATOM 1658 O O . LYS A 1 211 ? -7.629 8.779 -16.734 1.00 77.31 211 LYS A O 1
ATOM 1663 N N . LYS A 1 212 ? -5.972 9.691 -17.946 1.00 81.00 212 LYS A N 1
ATOM 1664 C CA . LYS A 1 212 ? -4.890 9.057 -17.211 1.00 81.00 212 LYS A CA 1
ATOM 1665 C C . LYS A 1 212 ? -4.895 9.451 -15.732 1.00 81.00 212 LYS A C 1
ATOM 1667 O O . LYS A 1 212 ? -4.766 10.640 -15.426 1.00 81.00 212 LYS A O 1
ATOM 1672 N N . PRO A 1 213 ? -4.963 8.490 -14.795 1.00 84.50 213 PRO A N 1
ATOM 1673 C CA . PRO A 1 213 ? -4.853 8.789 -13.375 1.00 84.50 213 PRO A CA 1
ATOM 1674 C C . PRO A 1 213 ? -3.380 9.023 -12.999 1.00 84.50 213 PRO A C 1
ATOM 1676 O O . PRO A 1 213 ? -2.712 8.132 -12.479 1.00 84.50 213 PRO A O 1
ATOM 1679 N N . GLN A 1 214 ? -2.858 10.223 -13.273 1.00 83.25 214 GLN A N 1
ATOM 1680 C CA . GLN A 1 214 ? -1.437 10.567 -13.086 1.00 83.25 214 GLN A CA 1
ATOM 1681 C C . GLN A 1 214 ? -0.934 10.319 -11.656 1.00 83.25 214 GLN A C 1
ATOM 1683 O O . GLN A 1 214 ? 0.134 9.740 -11.467 1.00 83.25 214 GLN A O 1
ATOM 1688 N N . ALA A 1 215 ? -1.749 10.658 -10.653 1.00 80.62 215 ALA A N 1
ATOM 1689 C CA . ALA A 1 215 ? -1.494 10.345 -9.248 1.00 80.62 215 ALA A CA 1
ATOM 1690 C C . ALA A 1 215 ? -1.209 8.850 -9.023 1.00 80.62 215 ALA A C 1
ATOM 1692 O O . ALA A 1 215 ? -0.222 8.479 -8.394 1.00 80.62 215 ALA A O 1
ATOM 1693 N N . PHE A 1 216 ? -2.049 7.979 -9.585 1.00 86.75 216 PHE A N 1
ATOM 1694 C CA . PHE A 1 216 ? -1.893 6.532 -9.462 1.00 86.75 216 PHE A CA 1
ATOM 1695 C C . PHE A 1 216 ? -0.645 6.025 -10.190 1.00 86.75 216 PHE A C 1
ATOM 1697 O O . PHE A 1 216 ? 0.095 5.209 -9.649 1.00 86.75 216 PHE A O 1
ATOM 1704 N N . VAL A 1 217 ? -0.371 6.534 -11.392 1.00 88.69 217 VAL A N 1
ATOM 1705 C CA . VAL A 1 217 ? 0.836 6.175 -12.152 1.00 88.69 217 VAL A CA 1
ATOM 1706 C C . VAL A 1 217 ? 2.104 6.534 -11.365 1.00 88.69 217 VAL A C 1
ATOM 1708 O O . VAL A 1 217 ? 3.003 5.701 -11.241 1.00 88.69 217 VAL A O 1
ATOM 1711 N N . GLY A 1 218 ? 2.153 7.727 -10.765 1.00 86.12 218 GLY A N 1
ATOM 1712 C CA . GLY A 1 218 ? 3.248 8.138 -9.881 1.00 86.12 218 GLY A CA 1
ATOM 1713 C C . GLY A 1 218 ? 3.404 7.218 -8.664 1.00 86.12 218 GLY A C 1
ATOM 1714 O O . GLY A 1 218 ? 4.517 6.809 -8.333 1.00 86.12 218 GLY A O 1
ATOM 1715 N N . GLU A 1 219 ? 2.294 6.819 -8.040 1.00 87.81 219 GLU A N 1
ATOM 1716 C CA . GLU A 1 219 ? 2.285 5.883 -6.911 1.00 87.81 219 GLU A CA 1
ATOM 1717 C C . GLU A 1 219 ? 2.805 4.491 -7.294 1.00 87.81 219 GLU A C 1
ATOM 1719 O O . GLU A 1 219 ? 3.516 3.855 -6.509 1.00 87.81 219 GLU A O 1
ATOM 1724 N N . VAL A 1 220 ? 2.509 4.014 -8.506 1.00 90.62 220 VAL A N 1
ATOM 1725 C CA . VAL A 1 220 ? 3.063 2.758 -9.027 1.00 90.62 220 VAL A CA 1
ATOM 1726 C C . VAL A 1 220 ? 4.577 2.880 -9.225 1.00 90.62 220 VAL A C 1
ATOM 1728 O O . VAL A 1 220 ? 5.317 2.010 -8.762 1.00 90.62 220 VAL A O 1
ATOM 1731 N N . PHE A 1 221 ? 5.066 3.969 -9.830 1.00 90.25 221 PHE A N 1
ATOM 1732 C CA . PHE A 1 221 ? 6.509 4.201 -9.985 1.00 90.25 221 PHE A CA 1
ATOM 1733 C C . PHE A 1 221 ? 7.237 4.281 -8.640 1.00 90.25 221 PHE A C 1
ATOM 1735 O O . PHE A 1 221 ? 8.289 3.664 -8.469 1.00 90.25 221 PHE A O 1
ATOM 1742 N N . LEU A 1 222 ? 6.660 4.981 -7.661 1.00 87.62 222 LEU A N 1
ATOM 1743 C CA . LEU A 1 222 ? 7.206 5.054 -6.309 1.00 87.62 222 LEU A CA 1
ATOM 1744 C C . LEU A 1 222 ? 7.215 3.678 -5.622 1.00 87.62 222 LEU A C 1
ATOM 1746 O O . LEU A 1 222 ? 8.162 3.338 -4.918 1.00 87.62 222 LEU A O 1
ATOM 1750 N N . THR A 1 223 ? 6.195 2.855 -5.865 1.00 89.62 223 THR A N 1
ATOM 1751 C CA . THR A 1 223 ? 6.134 1.473 -5.362 1.00 89.62 223 THR A CA 1
ATOM 1752 C C . THR A 1 223 ? 7.226 0.601 -5.966 1.00 89.62 223 THR A C 1
ATOM 1754 O O . THR A 1 223 ? 7.925 -0.093 -5.228 1.00 89.62 223 THR A O 1
ATOM 1757 N N . PHE A 1 224 ? 7.453 0.695 -7.277 1.00 91.06 224 PHE A N 1
ATOM 1758 C CA . PHE A 1 224 ? 8.577 0.016 -7.917 1.00 91.06 224 PHE A CA 1
ATOM 1759 C C . PHE A 1 224 ? 9.927 0.486 -7.386 1.00 91.06 224 PHE A C 1
ATOM 1761 O O . PHE A 1 224 ? 10.798 -0.349 -7.144 1.00 91.06 224 PHE A O 1
ATOM 1768 N N . ARG A 1 225 ? 10.093 1.791 -7.151 1.00 88.19 225 ARG A N 1
ATOM 1769 C CA . ARG A 1 225 ? 11.303 2.335 -6.532 1.00 88.19 225 ARG A CA 1
ATOM 1770 C C . ARG A 1 225 ? 11.589 1.669 -5.188 1.00 88.19 225 ARG A C 1
ATOM 1772 O O . ARG A 1 225 ? 12.682 1.140 -5.013 1.00 88.19 225 ARG A O 1
ATOM 1779 N N . CYS A 1 226 ? 10.604 1.635 -4.286 1.00 85.81 226 CYS A N 1
ATOM 1780 C CA . CYS A 1 226 ? 10.761 0.999 -2.978 1.00 85.81 226 CYS A CA 1
ATOM 1781 C C . CYS A 1 226 ? 11.116 -0.487 -3.108 1.00 85.81 226 CYS A C 1
ATOM 1783 O O . CYS A 1 226 ? 12.042 -0.943 -2.451 1.00 85.81 226 CYS A O 1
ATOM 1785 N N . PHE A 1 227 ? 10.481 -1.233 -4.020 1.00 87.81 227 PHE A N 1
ATOM 1786 C CA . PHE A 1 227 ? 10.859 -2.631 -4.249 1.00 87.81 227 PHE A CA 1
ATOM 1787 C C . PHE A 1 227 ? 12.310 -2.788 -4.712 1.00 87.81 227 PHE A C 1
ATOM 1789 O O . PHE A 1 227 ? 13.010 -3.682 -4.241 1.00 87.81 227 PHE A O 1
ATOM 1796 N N . ILE A 1 228 ? 12.784 -1.932 -5.617 1.00 88.00 228 ILE A N 1
ATOM 1797 C CA . ILE A 1 228 ? 14.169 -1.980 -6.100 1.00 88.00 228 ILE A CA 1
ATOM 1798 C C . ILE A 1 228 ? 15.152 -1.597 -4.986 1.00 88.00 228 ILE A C 1
ATOM 1800 O O . ILE A 1 228 ? 16.233 -2.181 -4.918 1.00 88.00 228 ILE A O 1
ATOM 1804 N N . GLU A 1 229 ? 14.800 -0.645 -4.116 1.00 86.44 229 GLU A N 1
ATOM 1805 C CA . GLU A 1 229 ? 15.598 -0.216 -2.955 1.00 86.44 229 GLU A CA 1
ATOM 1806 C C . GLU A 1 229 ? 15.635 -1.287 -1.842 1.00 86.44 229 GLU A C 1
ATOM 1808 O O . GLU A 1 229 ? 16.694 -1.525 -1.253 1.00 86.44 229 GLU A O 1
ATOM 1813 N N . ASP A 1 230 ? 14.542 -2.017 -1.627 1.00 84.38 230 ASP A N 1
ATOM 1814 C CA . ASP A 1 230 ? 14.434 -3.039 -0.578 1.00 84.38 230 ASP A CA 1
ATOM 1815 C C . ASP A 1 230 ? 15.027 -4.400 -0.990 1.00 84.38 230 ASP A C 1
ATOM 1817 O O . ASP A 1 230 ? 15.507 -5.166 -0.148 1.00 84.38 230 ASP A O 1
ATOM 1821 N N . LEU A 1 231 ? 15.032 -4.728 -2.286 1.00 85.88 231 LEU A N 1
ATOM 1822 C CA . LEU A 1 231 ? 15.572 -5.996 -2.777 1.00 85.88 231 LEU A CA 1
ATOM 1823 C C . LEU A 1 231 ? 17.107 -6.048 -2.703 1.00 85.88 231 LEU A C 1
ATOM 1825 O O . LEU A 1 231 ? 17.827 -5.088 -2.983 1.00 85.88 231 LEU A O 1
ATOM 1829 N N . SER A 1 232 ? 17.636 -7.235 -2.389 1.00 86.31 232 SER A N 1
ATOM 1830 C CA . SER A 1 232 ? 19.067 -7.516 -2.557 1.00 86.31 232 SER A CA 1
ATOM 1831 C C . SER A 1 232 ? 19.436 -7.587 -4.049 1.00 86.31 232 SER A C 1
ATOM 1833 O O . SER A 1 232 ? 18.576 -7.941 -4.858 1.00 86.31 232 SER A O 1
ATOM 1835 N N . PRO A 1 233 ? 20.705 -7.353 -4.439 1.00 82.56 233 PRO A N 1
ATOM 1836 C CA . PRO A 1 233 ? 21.139 -7.465 -5.838 1.00 82.56 233 PRO A CA 1
ATOM 1837 C C . PRO A 1 233 ? 20.761 -8.802 -6.499 1.00 82.56 233 PRO A C 1
ATOM 1839 O O . PRO A 1 233 ? 20.266 -8.827 -7.623 1.00 82.56 233 PRO A O 1
ATOM 1842 N N . ASN A 1 234 ? 20.901 -9.915 -5.769 1.00 82.19 234 ASN A N 1
ATOM 1843 C CA . ASN A 1 234 ? 20.516 -11.248 -6.247 1.00 82.19 234 ASN A CA 1
ATOM 1844 C C . ASN A 1 234 ? 18.989 -11.413 -6.363 1.00 82.19 234 ASN A C 1
ATOM 1846 O O . ASN A 1 234 ? 18.498 -12.072 -7.280 1.00 82.19 234 ASN A O 1
ATOM 1850 N N . GLY A 1 235 ? 18.233 -10.811 -5.438 1.00 83.19 235 GLY A N 1
ATOM 1851 C CA . GLY A 1 235 ? 16.773 -10.779 -5.501 1.00 83.19 235 GLY A CA 1
ATOM 1852 C C . GLY A 1 235 ? 16.286 -9.999 -6.718 1.00 83.19 235 GLY A C 1
ATOM 1853 O O . GLY A 1 235 ? 15.448 -10.489 -7.464 1.00 83.19 235 GLY A O 1
ATOM 1854 N N . LEU A 1 236 ? 16.882 -8.838 -6.984 1.00 84.00 236 LEU A N 1
ATOM 1855 C CA . LEU A 1 236 ? 16.554 -8.014 -8.142 1.00 84.00 236 LEU A CA 1
ATOM 1856 C C . LEU A 1 236 ? 16.936 -8.698 -9.468 1.00 84.00 236 LEU A C 1
ATOM 1858 O O . LEU A 1 236 ? 16.157 -8.671 -10.418 1.00 84.00 236 LEU A O 1
ATOM 1862 N N . ALA A 1 237 ? 18.071 -9.406 -9.513 1.00 82.25 237 ALA A N 1
ATOM 1863 C CA . ALA A 1 237 ? 18.470 -10.219 -10.666 1.00 82.25 237 ALA A CA 1
ATOM 1864 C C . ALA A 1 237 ? 17.488 -11.367 -10.983 1.00 82.25 237 ALA A C 1
ATOM 1866 O O . ALA A 1 237 ? 17.478 -11.871 -12.107 1.00 82.25 237 ALA A O 1
ATOM 1867 N N . SER A 1 238 ? 16.642 -11.764 -10.024 1.00 83.44 238 SER A N 1
ATOM 1868 C CA . SER A 1 238 ? 15.584 -12.763 -10.232 1.00 83.44 238 SER A CA 1
ATOM 1869 C C . SER A 1 238 ? 14.362 -12.202 -10.974 1.00 83.44 238 SER A C 1
ATOM 1871 O O . SER A 1 238 ? 13.534 -12.980 -11.446 1.00 83.44 238 SER A O 1
ATOM 1873 N N . PHE A 1 239 ? 14.265 -10.874 -11.122 1.00 83.12 239 PHE A N 1
ATOM 1874 C CA . PHE A 1 239 ? 13.169 -10.175 -11.800 1.00 83.12 239 PHE A CA 1
ATOM 1875 C C . PHE A 1 239 ? 13.676 -9.306 -12.968 1.00 83.12 239 PHE A C 1
ATOM 1877 O O . PHE A 1 239 ? 13.455 -8.092 -12.979 1.00 83.12 239 PHE A O 1
ATOM 1884 N N . PRO A 1 240 ? 14.344 -9.884 -13.988 1.00 80.94 240 PRO A N 1
ATOM 1885 C CA . PRO A 1 240 ? 14.865 -9.116 -15.123 1.00 80.94 240 PRO A CA 1
ATOM 1886 C C . PRO A 1 240 ? 13.767 -8.390 -15.916 1.00 80.94 240 PRO A C 1
ATOM 1888 O O . PRO A 1 240 ? 14.055 -7.427 -16.623 1.00 80.94 240 PRO A O 1
ATOM 1891 N N . GLN A 1 241 ? 12.509 -8.830 -15.802 1.00 82.44 241 GLN A N 1
ATOM 1892 C CA . GLN A 1 241 ? 11.356 -8.214 -16.456 1.00 82.44 241 GLN A CA 1
ATOM 1893 C C . GLN A 1 241 ? 11.148 -6.760 -16.013 1.00 82.44 241 GLN A C 1
ATOM 1895 O O . GLN A 1 241 ? 10.735 -5.955 -16.839 1.00 82.44 241 GLN A O 1
ATOM 1900 N N . LEU A 1 242 ? 11.498 -6.401 -14.767 1.00 85.12 242 LEU A N 1
ATOM 1901 C CA . LEU A 1 242 ? 11.414 -5.019 -14.273 1.00 85.12 242 LEU A CA 1
ATOM 1902 C C . LEU A 1 242 ? 12.158 -4.046 -15.194 1.00 85.12 242 LEU A C 1
ATOM 1904 O O . LEU A 1 242 ? 11.580 -3.071 -15.669 1.00 85.12 242 LEU A O 1
ATOM 1908 N N . ALA A 1 243 ? 13.423 -4.352 -15.494 1.00 84.62 243 ALA A N 1
ATOM 1909 C CA . ALA A 1 243 ? 14.263 -3.507 -16.335 1.00 84.62 243 ALA A CA 1
ATOM 1910 C C . ALA A 1 243 ? 13.695 -3.379 -17.756 1.00 84.62 243 ALA A C 1
ATOM 1912 O O . ALA A 1 243 ? 13.637 -2.280 -18.301 1.00 84.62 243 ALA A O 1
ATOM 1913 N N . TRP A 1 244 ? 13.222 -4.483 -18.342 1.00 83.69 244 TRP A N 1
ATOM 1914 C CA . TRP A 1 244 ? 12.625 -4.466 -19.680 1.00 83.69 244 TRP A CA 1
ATOM 1915 C C . TRP A 1 244 ? 11.329 -3.662 -19.738 1.00 83.69 244 TRP A C 1
ATOM 1917 O O . TRP A 1 244 ? 11.117 -2.922 -20.694 1.00 83.69 244 TRP A O 1
ATOM 1927 N N . CYS A 1 245 ? 10.485 -3.752 -18.713 1.00 85.38 245 CYS A N 1
ATOM 1928 C CA . CYS A 1 245 ? 9.280 -2.941 -18.633 1.00 85.38 245 CYS A CA 1
ATOM 1929 C C . CYS A 1 245 ? 9.609 -1.447 -18.528 1.00 85.38 245 CYS A C 1
ATOM 1931 O O . CYS A 1 245 ? 8.968 -0.652 -19.209 1.00 85.38 245 CYS A O 1
ATOM 1933 N N . PHE A 1 246 ? 10.637 -1.051 -17.769 1.00 88.44 246 PHE A N 1
ATOM 1934 C CA . PHE A 1 246 ? 11.072 0.351 -17.754 1.00 88.44 246 PHE A CA 1
ATOM 1935 C C . PHE A 1 246 ? 11.630 0.803 -19.104 1.00 88.44 246 PHE A C 1
ATOM 1937 O O . PHE A 1 246 ? 11.316 1.907 -19.529 1.00 88.44 246 PHE A O 1
ATOM 1944 N N . VAL A 1 247 ? 12.364 -0.054 -19.825 1.00 87.31 247 VAL A N 1
ATOM 1945 C CA . VAL A 1 247 ? 12.797 0.239 -21.205 1.00 87.31 247 VAL A CA 1
ATOM 1946 C C . VAL A 1 247 ? 11.599 0.465 -22.130 1.00 87.31 247 VAL A C 1
ATOM 1948 O O . VAL A 1 247 ? 11.620 1.400 -22.922 1.00 87.31 247 VAL A O 1
ATOM 1951 N N . ILE A 1 248 ? 10.539 -0.341 -22.016 1.00 84.75 248 ILE A N 1
ATOM 1952 C CA . ILE A 1 248 ? 9.305 -0.146 -22.795 1.00 84.75 248 ILE A CA 1
ATOM 1953 C C . ILE A 1 248 ? 8.642 1.190 -22.433 1.00 84.75 248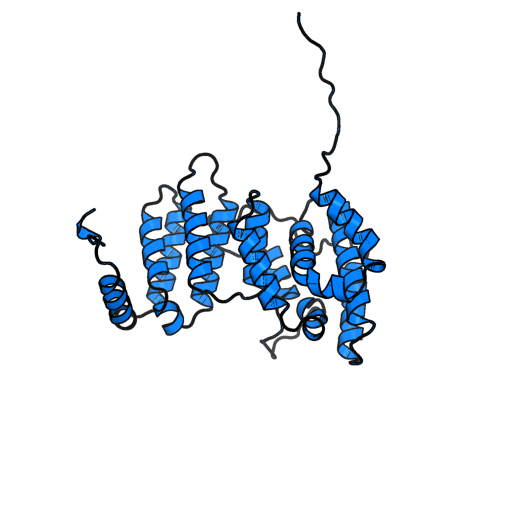 ILE A C 1
ATOM 1955 O O . ILE A 1 248 ? 8.201 1.913 -23.321 1.00 84.75 248 ILE A O 1
ATOM 1959 N N . LEU A 1 249 ? 8.620 1.559 -21.150 1.00 86.88 249 LEU A N 1
ATOM 1960 C CA . LEU A 1 249 ? 8.057 2.833 -20.686 1.00 86.88 249 LEU A CA 1
ATOM 1961 C C . LEU A 1 249 ? 8.864 4.064 -21.142 1.00 86.88 249 LEU A C 1
ATOM 1963 O O . LEU A 1 249 ? 8.331 5.170 -21.137 1.00 86.88 249 LEU A O 1
ATOM 1967 N N . LEU A 1 250 ? 10.107 3.904 -21.615 1.00 87.31 250 LEU A N 1
ATOM 1968 C CA . LEU A 1 250 ? 10.840 4.990 -22.284 1.00 87.31 250 LEU A CA 1
ATOM 1969 C C . LEU A 1 250 ? 10.255 5.349 -23.660 1.00 87.31 250 LEU A C 1
ATOM 1971 O O . LEU A 1 250 ? 10.618 6.382 -24.215 1.00 87.31 250 LEU A O 1
ATOM 1975 N N . ALA A 1 251 ? 9.367 4.525 -24.220 1.00 85.06 251 ALA A N 1
ATOM 1976 C CA . ALA A 1 251 ? 8.637 4.849 -25.444 1.00 85.06 251 ALA A CA 1
ATOM 1977 C C . ALA A 1 251 ? 7.368 5.687 -25.185 1.00 85.06 251 ALA A C 1
ATOM 1979 O O . ALA A 1 251 ? 6.665 6.028 -26.134 1.00 85.06 251 ALA A O 1
ATOM 1980 N N . CYS A 1 252 ? 7.046 6.005 -23.925 1.00 82.25 252 CYS A N 1
ATOM 1981 C CA . CYS A 1 252 ? 5.868 6.797 -23.580 1.00 82.25 252 CYS A CA 1
ATOM 1982 C C . CYS A 1 252 ? 5.983 8.256 -24.052 1.00 82.25 252 CYS A C 1
ATOM 1984 O O . CYS A 1 252 ? 7.044 8.870 -23.976 1.00 82.25 252 CYS A O 1
ATOM 1986 N N . ASN A 1 253 ? 4.846 8.843 -24.442 1.00 81.38 253 ASN A N 1
ATOM 1987 C CA . ASN A 1 253 ? 4.743 10.239 -24.896 1.00 81.38 253 ASN A CA 1
ATOM 1988 C C . ASN A 1 253 ? 4.860 11.278 -23.759 1.00 81.38 253 ASN A C 1
ATOM 1990 O O . ASN A 1 253 ? 4.955 12.476 -24.014 1.00 81.38 253 ASN A O 1
ATOM 1994 N N . SER A 1 254 ? 4.809 10.831 -22.503 1.00 84.06 254 SER A N 1
ATOM 1995 C CA . SER A 1 254 ? 4.810 11.679 -21.309 1.00 84.06 254 SER A CA 1
ATOM 1996 C C . SER A 1 254 ? 6.229 11.873 -20.777 1.00 84.06 254 SER A C 1
ATOM 1998 O O . SER A 1 254 ? 6.906 10.903 -20.433 1.00 84.06 254 SER A O 1
ATOM 2000 N N . GLU A 1 255 ? 6.670 13.131 -20.677 1.00 85.62 255 GLU A N 1
ATOM 2001 C CA . GLU A 1 255 ? 8.017 13.480 -20.205 1.00 85.62 255 GLU A CA 1
ATOM 2002 C C . GLU A 1 255 ? 8.271 12.994 -18.772 1.00 85.62 255 GLU A C 1
ATOM 2004 O O . GLU A 1 255 ? 9.356 12.502 -18.459 1.00 85.62 255 GLU A O 1
ATOM 2009 N N . ASP A 1 256 ? 7.272 13.098 -17.895 1.00 82.75 256 ASP A N 1
ATOM 2010 C CA . ASP A 1 256 ? 7.447 12.717 -16.498 1.00 82.75 256 ASP A CA 1
ATOM 2011 C C . ASP A 1 256 ? 7.529 11.193 -16.331 1.00 82.75 256 ASP A C 1
ATOM 2013 O O . ASP A 1 256 ? 8.369 10.690 -15.588 1.00 82.75 256 ASP A O 1
ATOM 2017 N N . GLU A 1 257 ? 6.721 10.432 -17.071 1.00 86.44 257 GLU A N 1
ATOM 2018 C CA . GLU A 1 257 ? 6.797 8.963 -17.067 1.00 86.44 257 GLU A CA 1
ATOM 2019 C C . GLU A 1 257 ? 8.108 8.468 -17.651 1.00 86.44 257 GLU A C 1
ATOM 2021 O O . GLU A 1 257 ? 8.717 7.554 -17.096 1.00 86.44 257 GLU A O 1
ATOM 2026 N N . TRP A 1 258 ? 8.565 9.106 -18.730 1.00 89.38 258 TRP A N 1
ATOM 2027 C CA . TRP A 1 258 ? 9.880 8.853 -19.292 1.00 89.38 258 TRP A CA 1
ATOM 2028 C C . TRP A 1 258 ? 10.970 9.088 -18.243 1.00 89.38 258 TRP A C 1
ATOM 2030 O O . TRP A 1 258 ? 11.831 8.231 -18.037 1.00 89.38 258 TRP A O 1
ATOM 2040 N N . ARG A 1 259 ? 10.907 10.217 -17.523 1.00 88.31 259 ARG A N 1
ATOM 2041 C CA . ARG A 1 259 ? 11.882 10.576 -16.483 1.00 88.31 259 ARG A CA 1
ATOM 2042 C C . ARG A 1 259 ? 11.899 9.541 -15.361 1.00 88.31 259 ARG A C 1
ATOM 2044 O O . ARG A 1 259 ? 12.975 9.108 -14.953 1.00 88.31 259 ARG A O 1
ATOM 2051 N N . HIS A 1 260 ? 10.731 9.118 -14.887 1.00 87.69 260 HIS A N 1
ATOM 2052 C CA . HIS A 1 260 ? 10.614 8.101 -13.842 1.00 87.69 260 HIS A CA 1
ATOM 2053 C C . HIS A 1 260 ? 11.109 6.733 -14.301 1.00 87.69 260 HIS A C 1
ATOM 2055 O O . HIS A 1 260 ? 11.879 6.092 -13.588 1.00 87.69 260 HIS A O 1
ATOM 2061 N N . ALA A 1 261 ? 10.733 6.301 -15.504 1.00 90.19 261 ALA A N 1
ATOM 2062 C CA . ALA A 1 261 ? 11.221 5.056 -16.083 1.00 90.19 261 ALA A CA 1
ATOM 2063 C C . ALA A 1 261 ? 12.751 5.071 -16.239 1.00 90.19 261 ALA A C 1
ATOM 2065 O O . ALA A 1 261 ? 13.411 4.096 -15.880 1.00 90.19 261 ALA A O 1
ATOM 2066 N N . ALA A 1 262 ? 13.329 6.192 -16.685 1.00 89.62 262 ALA A N 1
ATOM 2067 C CA . ALA A 1 262 ? 14.776 6.362 -16.802 1.00 89.62 262 ALA A CA 1
ATOM 2068 C C . ALA A 1 262 ? 15.482 6.297 -15.438 1.00 89.62 262 ALA A C 1
ATOM 2070 O O . ALA A 1 262 ? 16.490 5.605 -15.305 1.00 89.62 262 ALA A O 1
ATOM 2071 N N . GLN A 1 263 ? 14.938 6.957 -14.410 1.00 90.69 263 GLN A N 1
ATOM 2072 C CA . GLN A 1 263 ? 15.479 6.913 -13.046 1.00 90.69 263 GLN A CA 1
ATOM 2073 C C . GLN A 1 263 ? 15.428 5.505 -12.441 1.00 90.69 263 GLN A C 1
ATOM 2075 O O . GLN A 1 263 ? 16.385 5.076 -11.800 1.00 90.69 263 GLN A O 1
ATOM 2080 N N . LEU A 1 264 ? 14.335 4.767 -12.650 1.00 90.12 264 LEU A N 1
ATOM 2081 C CA . LEU A 1 264 ? 14.216 3.390 -12.168 1.00 90.12 264 LEU A CA 1
ATOM 2082 C C . LEU A 1 264 ? 15.147 2.439 -12.919 1.00 90.12 264 LEU A C 1
ATOM 2084 O O . LEU A 1 264 ? 15.722 1.541 -12.307 1.00 90.12 264 LEU A O 1
ATOM 2088 N N . LEU A 1 265 ? 15.337 2.649 -14.223 1.00 90.56 265 LEU A N 1
ATOM 2089 C CA . LEU A 1 265 ? 16.285 1.872 -15.013 1.00 90.56 265 LEU A CA 1
ATOM 2090 C C . LEU A 1 265 ? 17.732 2.113 -14.556 1.00 90.56 265 LEU A C 1
ATOM 2092 O O . LEU A 1 265 ? 18.483 1.150 -14.404 1.00 90.56 265 LEU A O 1
ATOM 2096 N N . ASP A 1 266 ? 18.105 3.366 -14.283 1.00 89.88 266 ASP A N 1
ATOM 2097 C CA . ASP A 1 266 ? 19.410 3.718 -13.710 1.00 89.88 266 ASP A CA 1
ATOM 2098 C C . ASP A 1 266 ? 19.595 3.104 -12.312 1.00 89.88 266 ASP A C 1
ATOM 2100 O O . ASP A 1 266 ? 20.624 2.493 -12.011 1.00 89.88 266 ASP A O 1
ATOM 2104 N N . LEU A 1 267 ? 18.554 3.136 -11.475 1.00 89.31 267 LEU A N 1
ATOM 2105 C CA . LEU A 1 267 ? 18.563 2.474 -10.172 1.00 89.31 267 LEU A CA 1
ATOM 2106 C C . LEU A 1 267 ? 18.746 0.949 -10.298 1.00 89.31 267 LEU A C 1
ATOM 2108 O O . LEU A 1 267 ? 19.511 0.351 -9.543 1.00 89.31 267 LEU A O 1
ATOM 2112 N N . CYS A 1 268 ? 18.103 0.297 -11.269 1.00 88.25 268 CYS A N 1
ATOM 2113 C CA . CYS A 1 268 ? 18.357 -1.116 -11.550 1.00 88.25 268 CYS A CA 1
ATOM 2114 C C . CYS A 1 268 ? 19.806 -1.353 -12.008 1.00 88.25 268 CYS A C 1
ATOM 2116 O O . CYS A 1 268 ? 20.457 -2.281 -11.527 1.00 88.25 268 CYS A O 1
ATOM 2118 N N . ALA A 1 269 ? 20.325 -0.517 -12.911 1.00 85.31 269 ALA A N 1
ATOM 2119 C CA . ALA A 1 269 ? 21.668 -0.658 -13.474 1.00 85.31 269 ALA A CA 1
ATOM 2120 C C . ALA A 1 269 ? 22.780 -0.436 -12.435 1.00 85.31 269 ALA A C 1
ATOM 2122 O O . ALA A 1 269 ? 23.803 -1.115 -12.468 1.00 85.31 269 ALA A O 1
ATOM 2123 N N . THR A 1 270 ? 22.578 0.475 -11.482 1.00 88.19 270 THR A N 1
ATOM 2124 C CA . THR A 1 270 ? 23.535 0.731 -10.392 1.00 88.19 270 THR A CA 1
ATOM 2125 C C . THR A 1 270 ? 23.568 -0.393 -9.356 1.00 88.19 270 THR A C 1
ATOM 2127 O O . THR A 1 270 ? 24.592 -0.593 -8.699 1.00 88.19 270 THR A O 1
ATOM 2130 N N . ARG A 1 271 ? 22.476 -1.157 -9.207 1.00 83.62 271 ARG A N 1
ATOM 2131 C CA . ARG A 1 271 ? 22.367 -2.234 -8.211 1.00 83.62 271 ARG A CA 1
ATOM 2132 C C . ARG A 1 271 ? 22.684 -3.631 -8.730 1.00 83.62 271 ARG A C 1
ATOM 2134 O O . ARG A 1 271 ? 22.937 -4.511 -7.906 1.00 83.62 271 ARG A O 1
ATOM 2141 N N . ILE A 1 272 ? 22.678 -3.854 -10.043 1.00 77.94 272 ILE A N 1
ATOM 2142 C CA . ILE A 1 272 ? 22.933 -5.172 -10.630 1.00 77.94 272 ILE A CA 1
ATOM 2143 C C . ILE A 1 272 ? 24.076 -5.099 -11.638 1.00 77.94 272 ILE A C 1
ATOM 2145 O O . ILE A 1 272 ? 24.068 -4.269 -12.543 1.00 77.94 272 ILE A O 1
ATOM 2149 N N . SER A 1 273 ? 25.030 -6.029 -11.555 1.00 68.44 273 SER A N 1
ATOM 2150 C CA . SER A 1 273 ? 26.011 -6.181 -12.629 1.00 68.44 273 SER A CA 1
ATOM 2151 C C . SER A 1 273 ? 25.425 -7.006 -13.782 1.00 68.44 273 SER A C 1
ATOM 2153 O O . SER A 1 273 ? 24.810 -8.055 -13.582 1.00 68.44 273 SER A O 1
ATOM 2155 N N . PHE A 1 274 ? 25.651 -6.575 -15.026 1.00 63.34 274 PHE A N 1
ATOM 2156 C CA . PHE A 1 274 ? 25.198 -7.304 -16.222 1.00 63.34 274 PHE A CA 1
ATOM 2157 C C . PHE A 1 274 ? 25.718 -8.753 -16.298 1.00 63.34 274 PHE A C 1
ATOM 2159 O O . PHE A 1 274 ? 25.110 -9.599 -16.955 1.00 63.34 274 PHE A O 1
ATOM 2166 N N . GLU A 1 275 ? 26.821 -9.070 -15.615 1.00 62.53 275 GLU A N 1
ATOM 2167 C CA . GLU A 1 275 ? 27.344 -10.437 -15.514 1.00 62.53 275 GLU A CA 1
ATOM 2168 C C . GLU A 1 275 ? 26.436 -11.362 -14.695 1.00 62.53 275 GLU A C 1
ATOM 2170 O O . GLU A 1 275 ? 26.307 -12.538 -15.032 1.00 62.53 275 GLU A O 1
ATOM 2175 N N . GLN A 1 276 ? 25.755 -10.830 -13.677 1.00 62.72 276 GLN A N 1
ATOM 2176 C CA . GLN A 1 276 ? 24.839 -11.584 -12.816 1.00 62.72 276 GLN A CA 1
ATOM 2177 C C . GLN A 1 276 ? 23.491 -11.860 -13.495 1.00 62.72 276 GLN A C 1
ATOM 2179 O O . GLN A 1 276 ? 22.879 -12.896 -13.252 1.00 62.72 276 GLN A O 1
ATOM 2184 N N . ILE A 1 277 ? 23.042 -10.967 -14.382 1.00 62.34 277 ILE A N 1
ATOM 2185 C CA . ILE A 1 277 ? 21.747 -11.083 -15.080 1.00 62.34 277 ILE A CA 1
ATOM 2186 C C . ILE A 1 277 ? 21.840 -12.008 -16.303 1.00 62.34 277 ILE A C 1
ATOM 2188 O O . ILE A 1 277 ? 20.848 -12.623 -16.704 1.00 62.34 277 ILE A O 1
ATOM 2192 N N . ARG A 1 278 ? 23.030 -12.128 -16.909 1.00 63.53 278 ARG A N 1
ATOM 2193 C CA . ARG A 1 278 ? 23.247 -12.861 -18.167 1.00 63.53 278 ARG A CA 1
ATOM 2194 C C . ARG A 1 278 ? 22.678 -14.293 -18.154 1.00 63.53 278 ARG A C 1
ATOM 2196 O O . ARG A 1 278 ? 21.984 -14.630 -19.111 1.00 63.53 278 ARG A O 1
ATOM 2203 N N . PRO A 1 279 ? 22.892 -15.131 -17.120 1.00 64.12 279 PRO A N 1
ATOM 2204 C CA . PRO A 1 279 ? 22.352 -16.492 -17.100 1.00 64.12 279 PRO A CA 1
ATOM 2205 C C . PRO A 1 279 ? 20.820 -16.513 -17.017 1.00 64.12 279 PRO A C 1
ATOM 2207 O O . PRO A 1 279 ? 20.179 -17.249 -17.762 1.00 64.12 279 PRO A O 1
ATOM 2210 N N . ALA A 1 280 ? 20.232 -15.657 -16.174 1.00 62.22 280 ALA A N 1
ATOM 2211 C CA . ALA A 1 280 ? 18.784 -15.557 -15.994 1.00 62.22 280 ALA A CA 1
ATOM 2212 C C . ALA A 1 280 ? 18.073 -15.081 -17.270 1.00 62.22 280 ALA A C 1
ATOM 2214 O O . ALA A 1 280 ? 17.041 -15.636 -17.645 1.00 62.22 280 ALA A O 1
ATOM 2215 N N . VAL A 1 281 ? 18.645 -14.105 -17.983 1.00 61.97 281 VAL A N 1
ATOM 2216 C CA . VAL A 1 281 ? 18.107 -13.638 -19.272 1.00 61.97 281 VAL A CA 1
ATOM 2217 C C . VAL A 1 281 ? 18.231 -14.709 -20.349 1.00 61.97 281 VAL A C 1
ATOM 2219 O O . VAL A 1 281 ? 17.280 -14.918 -21.098 1.00 61.97 281 VAL A O 1
ATOM 2222 N N . ILE A 1 282 ? 19.355 -15.430 -20.409 1.00 63.53 282 ILE A N 1
ATOM 2223 C CA . ILE A 1 282 ? 19.532 -16.546 -21.348 1.00 63.53 282 ILE A CA 1
ATOM 2224 C C . ILE A 1 282 ? 18.500 -17.650 -21.076 1.00 63.53 282 ILE A C 1
ATOM 2226 O O . ILE A 1 282 ? 17.894 -18.168 -22.013 1.00 63.53 282 ILE A O 1
ATOM 2230 N N . ASP A 1 283 ? 18.257 -18.000 -19.815 1.00 63.50 283 ASP A N 1
ATOM 2231 C CA . ASP A 1 283 ? 17.276 -19.027 -19.459 1.00 63.50 283 ASP A CA 1
ATOM 2232 C C . ASP A 1 283 ? 15.825 -18.568 -19.656 1.00 63.50 283 ASP A C 1
ATOM 2234 O O . ASP A 1 283 ? 14.972 -19.377 -20.027 1.00 63.50 283 ASP A O 1
ATOM 2238 N N . MET A 1 284 ? 15.538 -17.276 -19.486 1.00 60.59 284 MET A N 1
ATOM 2239 C CA . MET A 1 284 ? 14.239 -16.696 -19.828 1.00 60.59 284 MET A CA 1
ATOM 2240 C C . MET A 1 284 ? 14.010 -16.693 -21.345 1.00 60.59 284 MET A C 1
ATOM 2242 O O . MET A 1 284 ? 12.944 -17.102 -21.800 1.00 60.59 284 MET A O 1
ATOM 2246 N N . ALA A 1 285 ? 15.025 -16.332 -22.135 1.00 59.69 285 ALA A N 1
ATOM 2247 C CA . ALA A 1 285 ? 14.966 -16.367 -23.595 1.00 59.69 285 ALA A CA 1
ATOM 2248 C C . ALA A 1 285 ? 14.733 -17.790 -24.130 1.00 59.69 285 ALA A C 1
ATOM 2250 O O . ALA A 1 285 ? 13.934 -17.981 -25.042 1.00 59.69 285 ALA A O 1
ATOM 2251 N N . LYS A 1 286 ? 15.343 -18.815 -23.516 1.00 61.53 286 LYS A N 1
ATOM 2252 C CA . LYS A 1 286 ? 15.082 -20.228 -23.862 1.00 61.53 286 LYS A CA 1
ATOM 2253 C C . LYS A 1 286 ? 13.629 -20.654 -23.622 1.00 61.53 286 LYS A C 1
ATOM 2255 O O . LYS A 1 286 ? 13.144 -21.550 -24.305 1.00 61.53 286 LYS A O 1
ATOM 2260 N N . LYS A 1 287 ? 12.941 -20.043 -22.651 1.00 59.16 287 LYS A N 1
ATOM 2261 C CA . LYS A 1 287 ? 11.526 -20.311 -22.334 1.00 59.16 287 LYS A CA 1
ATOM 2262 C C . LYS A 1 287 ? 10.551 -19.538 -23.227 1.00 59.16 287 LYS A C 1
ATOM 2264 O O . LYS A 1 287 ? 9.350 -19.783 -23.143 1.00 59.16 287 LYS A O 1
ATOM 2269 N N . TRP A 1 288 ? 11.047 -18.645 -24.083 1.00 54.16 288 TRP A N 1
ATOM 2270 C CA . TRP A 1 288 ? 10.245 -17.853 -25.010 1.00 54.16 288 TRP A CA 1
ATOM 2271 C C . TRP A 1 288 ? 10.443 -18.353 -26.452 1.00 54.16 288 TRP A C 1
ATOM 2273 O O . TRP A 1 288 ? 11.250 -17.803 -27.199 1.00 54.16 288 TRP A O 1
ATOM 2283 N N . PRO A 1 289 ? 9.712 -19.398 -26.891 1.00 53.16 289 PRO A N 1
ATOM 2284 C CA . PRO A 1 289 ? 9.924 -20.003 -28.209 1.00 53.16 289 PRO A CA 1
ATOM 2285 C C . PRO A 1 289 ? 9.567 -19.081 -29.391 1.00 53.16 289 PRO A C 1
ATOM 2287 O O . PRO A 1 289 ? 9.889 -19.414 -30.527 1.00 53.16 289 PRO A O 1
ATOM 2290 N N . GLN A 1 290 ? 8.909 -17.940 -29.148 1.00 54.31 290 GLN A N 1
ATOM 2291 C CA . GLN A 1 290 ? 8.470 -16.983 -30.173 1.00 54.31 290 GLN A CA 1
ATOM 2292 C C . GLN A 1 290 ? 8.782 -15.517 -29.819 1.00 54.31 290 GLN A C 1
ATOM 2294 O O . GLN A 1 290 ? 8.027 -14.631 -30.199 1.00 54.31 290 GLN A O 1
ATOM 2299 N N . PHE A 1 291 ? 9.854 -15.223 -29.076 1.00 50.31 291 PHE A N 1
ATOM 2300 C CA . PHE A 1 291 ? 10.286 -13.829 -28.908 1.00 50.31 291 PHE A CA 1
ATOM 2301 C C . PHE A 1 291 ? 11.182 -13.439 -30.096 1.00 50.31 291 PHE A C 1
ATOM 2303 O O . PHE A 1 291 ? 12.317 -13.912 -30.160 1.00 50.31 291 PHE A O 1
ATOM 2310 N N . PRO A 1 292 ? 10.724 -12.602 -31.050 1.00 46.62 292 PRO A N 1
ATOM 2311 C CA . PRO A 1 292 ? 11.486 -12.302 -32.265 1.00 46.62 292 PRO A CA 1
ATOM 2312 C C . PRO A 1 292 ? 12.672 -11.348 -32.007 1.00 46.62 292 PRO A C 1
ATOM 2314 O O . PRO A 1 292 ? 13.402 -10.983 -32.926 1.00 46.62 292 PRO A O 1
ATOM 2317 N N . GLY A 1 293 ? 12.915 -10.985 -30.742 1.00 48.62 293 GLY A N 1
ATOM 2318 C CA . GLY A 1 293 ? 13.976 -10.073 -30.341 1.00 48.62 293 GLY A CA 1
ATOM 2319 C C . GLY A 1 293 ? 13.636 -8.617 -30.651 1.00 48.62 293 GLY A C 1
ATOM 2320 O O . GLY A 1 293 ? 12.839 -8.310 -31.536 1.00 48.62 293 GLY A O 1
ATOM 2321 N N . VAL A 1 294 ? 14.304 -7.701 -29.948 1.00 43.25 294 VAL A N 1
ATOM 2322 C CA . VAL A 1 294 ? 14.193 -6.245 -30.176 1.00 43.25 294 VAL A CA 1
ATOM 2323 C C . VAL A 1 294 ? 14.723 -5.845 -31.567 1.00 43.25 294 VAL A C 1
ATOM 2325 O O . VAL A 1 294 ? 14.449 -4.759 -32.045 1.00 43.25 294 VAL A O 1
ATOM 2328 N N . HIS A 1 295 ? 15.440 -6.739 -32.256 1.00 38.47 295 HIS A N 1
ATOM 2329 C CA . HIS A 1 295 ? 15.931 -6.539 -33.625 1.00 38.47 295 HIS A CA 1
ATOM 2330 C C . HIS A 1 295 ? 14.857 -6.675 -34.718 1.00 38.47 295 HIS A C 1
ATOM 2332 O O . HIS A 1 295 ? 15.172 -6.486 -35.890 1.00 38.47 295 HIS A O 1
ATOM 2338 N N . SER A 1 296 ? 13.630 -7.055 -34.356 1.00 35.59 296 SER A N 1
ATOM 2339 C CA . SER A 1 296 ? 12.508 -7.231 -35.290 1.00 35.59 296 SER A CA 1
ATOM 2340 C C . SER A 1 296 ? 11.432 -6.140 -35.194 1.00 35.59 296 SER A C 1
ATOM 2342 O O . SER A 1 296 ? 10.427 -6.232 -35.899 1.00 35.59 296 SER A O 1
ATOM 2344 N N . LEU A 1 297 ? 11.651 -5.128 -34.344 1.00 32.38 297 LEU A N 1
ATOM 2345 C CA . LEU A 1 297 ? 10.898 -3.872 -34.312 1.00 32.38 297 LEU A CA 1
ATOM 2346 C C . LEU A 1 297 ? 11.642 -2.794 -35.106 1.00 32.38 297 LEU A C 1
ATOM 2348 O O . LEU A 1 297 ? 12.885 -2.724 -34.968 1.00 32.38 297 LEU A O 1
#